Protein AF-A0A661DBG9-F1 (afdb_monomer_lite)

Radius of gyration: 26.17 Å; chains: 1; bounding box: 41×86×78 Å

Sequence (216 aa):
MKKALISLLVIVIAVLGDDQIAVATDTGLEDSVVICSNQDNRRIVTLDYLVPGNRVPCRVIYEKPTEKPGFSKILWSAENKVGYCEQKMDDFIHKKLEGKWGWQCSSREQSMVWQIPERRDQVKTWYVILGGFPQTQEGLNSGLQLRDQFRSDIWTQDDFSVGESDFYPELTDGLYVVMKGPFQNQIDAENWAKTDAVREIVSNASVQQIVPKKGL

Secondary structure (DSSP, 8-state):
-------------------------------EEEEEEETTEEEEEEEEESSTT-S-SEEEEEE-TTTSTT-EEEEEEESS-TTHHHHHHHHIIIIIIITTT--EEEETTGGG-S---S-GGG--EEEEEEEEEESSHHHHHHHHHHHHHT-STTS-GGGEEEEEGGG-TTS-SSEEEEEEEEESSHHHHHHHHTSHHHHHH-TT-EEEEE-PPPP-

Structure (mmCIF, N/CA/C/O backbone):
data_AF-A0A661DBG9-F1
#
_entry.id   AF-A0A661DBG9-F1
#
loop_
_atom_site.group_PDB
_atom_site.id
_atom_site.type_symbol
_atom_site.label_atom_id
_atom_site.label_alt_id
_atom_site.label_comp_id
_atom_site.label_asym_id
_atom_site.label_entity_id
_atom_site.label_seq_id
_atom_site.pdbx_PDB_ins_code
_atom_site.Cartn_x
_atom_site.Cartn_y
_atom_site.Cartn_z
_atom_site.occupancy
_atom_site.B_iso_or_equiv
_atom_site.auth_seq_id
_atom_site.auth_comp_id
_atom_site.auth_asym_id
_atom_site.auth_atom_id
_atom_site.pdbx_PDB_model_num
ATOM 1 N N . MET A 1 1 ? -0.263 -64.260 -60.669 1.00 40.47 1 MET A N 1
ATOM 2 C CA . MET A 1 1 ? 0.619 -63.649 -59.651 1.00 40.47 1 MET A CA 1
ATOM 3 C C . MET A 1 1 ? 0.293 -62.166 -59.515 1.00 40.47 1 MET A C 1
ATOM 5 O O . MET A 1 1 ? 0.630 -61.413 -60.412 1.00 40.47 1 MET A O 1
ATOM 9 N N . LYS A 1 2 ? -0.403 -61.805 -58.428 1.00 40.44 2 LYS A N 1
ATOM 10 C CA . LYS A 1 2 ? -0.376 -60.561 -57.622 1.00 40.44 2 LYS A CA 1
ATOM 11 C C . LYS A 1 2 ? -1.749 -60.417 -56.957 1.00 40.44 2 LYS A C 1
ATOM 13 O O . LYS A 1 2 ? -2.751 -60.162 -57.609 1.00 40.44 2 LYS A O 1
ATOM 18 N N . LYS A 1 3 ? -1.764 -60.714 -55.657 1.00 39.09 3 LYS A N 1
ATOM 19 C CA . LYS A 1 3 ? -2.876 -60.509 -54.727 1.00 39.09 3 LYS A CA 1
ATOM 20 C C . LYS A 1 3 ? -2.916 -59.024 -54.355 1.00 39.09 3 LYS A C 1
ATOM 22 O O . LYS A 1 3 ? -1.843 -58.466 -54.150 1.00 39.09 3 LYS A O 1
ATOM 27 N N . ALA A 1 4 ? -4.102 -58.458 -54.163 1.00 43.16 4 ALA A N 1
ATOM 28 C CA . ALA A 1 4 ? -4.407 -57.620 -53.000 1.00 43.16 4 ALA A CA 1
ATOM 29 C C . ALA A 1 4 ? -5.915 -57.326 -52.962 1.00 43.16 4 ALA A C 1
ATOM 31 O O . ALA A 1 4 ? -6.445 -56.598 -53.793 1.00 43.16 4 ALA A O 1
ATOM 32 N N . LEU A 1 5 ? -6.577 -57.951 -51.986 1.00 49.53 5 LEU A N 1
ATOM 33 C CA . LEU A 1 5 ? -7.792 -57.452 -51.341 1.00 49.53 5 LEU A CA 1
ATOM 34 C C . LEU A 1 5 ? -7.506 -56.092 -50.679 1.00 49.53 5 LEU A C 1
ATOM 36 O O . LEU A 1 5 ? -6.336 -55.792 -50.465 1.00 49.53 5 LEU A O 1
ATOM 40 N N . ILE A 1 6 ? -8.562 -55.359 -50.302 1.00 44.78 6 ILE A N 1
ATOM 41 C CA . ILE A 1 6 ? -8.733 -54.485 -49.108 1.00 44.78 6 ILE A CA 1
ATOM 42 C C . ILE A 1 6 ? -9.811 -53.455 -49.499 1.00 44.78 6 ILE A C 1
ATOM 44 O O . ILE A 1 6 ? -9.594 -52.623 -50.367 1.00 44.78 6 ILE A O 1
ATOM 48 N N . SER A 1 7 ? -11.072 -53.674 -49.130 1.00 39.78 7 SER A N 1
ATOM 49 C CA . SER A 1 7 ? -11.702 -53.404 -47.824 1.00 39.78 7 SER A CA 1
ATOM 50 C C . SER A 1 7 ? -12.389 -52.037 -47.823 1.00 39.78 7 SER A C 1
ATOM 52 O O . SER A 1 7 ? -11.766 -51.018 -48.102 1.00 39.78 7 SER A O 1
ATOM 54 N N . LEU A 1 8 ? -13.686 -52.063 -47.505 1.00 45.88 8 LEU A N 1
ATOM 55 C CA . LEU A 1 8 ? -14.560 -50.910 -47.312 1.00 45.88 8 LEU A CA 1
ATOM 56 C C . LEU A 1 8 ? -13.929 -49.859 -46.387 1.00 45.88 8 LEU A C 1
ATOM 58 O O . LEU A 1 8 ? -13.433 -50.196 -45.314 1.00 45.88 8 LEU A O 1
ATOM 62 N N . LEU A 1 9 ? -14.095 -48.587 -46.748 1.00 41.56 9 LEU A N 1
ATOM 63 C CA . LEU A 1 9 ? -14.020 -47.461 -45.822 1.00 41.56 9 LEU A CA 1
ATOM 64 C C . LEU A 1 9 ? -15.297 -46.635 -45.990 1.00 41.56 9 LEU A C 1
ATOM 66 O O . LEU A 1 9 ? -15.430 -45.820 -46.898 1.00 41.56 9 LEU A O 1
ATOM 70 N N . VAL A 1 10 ? -16.270 -46.918 -45.124 1.00 41.91 10 VAL A N 1
ATOM 71 C CA . VAL A 1 10 ? -17.431 -46.058 -44.891 1.00 41.91 10 VAL A CA 1
ATOM 72 C C . VAL A 1 10 ? -16.957 -44.978 -43.927 1.00 41.91 10 VAL A C 1
ATOM 74 O O . VAL A 1 10 ? -16.781 -45.242 -42.741 1.00 41.91 10 VAL A O 1
ATOM 77 N N . ILE A 1 11 ? -16.702 -43.774 -44.434 1.00 46.41 11 ILE A N 1
ATOM 78 C CA . ILE A 1 11 ? -16.422 -42.616 -43.585 1.00 46.41 11 ILE A CA 1
ATOM 79 C C . ILE A 1 11 ? -17.773 -41.974 -43.261 1.00 46.41 11 ILE A C 1
ATOM 81 O O . ILE A 1 11 ? -18.313 -41.197 -44.045 1.00 46.41 11 ILE A O 1
ATOM 85 N N . VAL A 1 12 ? -18.346 -42.344 -42.115 1.00 41.94 12 VAL A N 1
ATOM 86 C CA . VAL A 1 12 ? -19.465 -41.612 -41.513 1.00 41.94 12 VAL A CA 1
ATOM 87 C C . VAL A 1 12 ? -18.875 -40.375 -40.841 1.00 41.94 12 VAL A C 1
ATOM 89 O O . VAL A 1 12 ? -18.331 -40.466 -39.745 1.00 41.94 12 VAL A O 1
ATOM 92 N N . ILE A 1 13 ? -18.945 -39.221 -41.506 1.00 48.84 13 ILE A N 1
ATOM 93 C CA . ILE A 1 13 ? -18.690 -37.926 -40.865 1.00 48.84 13 ILE A CA 1
ATOM 94 C C . ILE A 1 13 ? -20.023 -37.451 -40.297 1.00 48.84 13 ILE A C 1
ATOM 96 O O . ILE A 1 13 ? -20.856 -36.896 -41.009 1.00 48.84 13 ILE A O 1
ATOM 100 N N . ALA A 1 14 ? -20.232 -37.693 -39.012 1.00 44.34 14 ALA A N 1
ATOM 101 C CA . ALA A 1 14 ? -21.257 -37.021 -38.235 1.00 44.34 14 ALA A CA 1
ATOM 102 C C . ALA A 1 14 ? -20.640 -36.686 -36.883 1.00 44.34 14 ALA A C 1
ATOM 104 O O . ALA A 1 14 ? -20.339 -37.605 -36.137 1.00 44.34 14 ALA A O 1
ATOM 105 N N . VAL A 1 15 ? -20.385 -35.399 -36.642 1.00 42.44 15 VAL A N 1
ATOM 106 C CA . VAL A 1 15 ? -20.842 -34.602 -35.489 1.00 42.44 15 VAL A CA 1
ATOM 107 C C . VAL A 1 15 ? -20.394 -33.161 -35.783 1.00 42.44 15 VAL A C 1
ATOM 109 O O . VAL A 1 15 ? -19.220 -32.833 -35.656 1.00 42.44 15 VAL A O 1
ATOM 112 N N . LEU A 1 16 ? -21.322 -32.301 -36.219 1.00 46.34 16 LEU A N 1
ATOM 113 C CA . LEU A 1 16 ? -21.175 -30.849 -36.070 1.00 46.34 16 LEU A CA 1
ATOM 114 C C . LEU A 1 16 ? -21.686 -30.519 -34.665 1.00 46.34 16 LEU A C 1
ATOM 116 O O . LEU A 1 16 ? -22.865 -30.237 -34.469 1.00 46.34 16 LEU A O 1
ATOM 120 N N . GLY A 1 17 ? -20.803 -30.695 -33.689 1.00 41.34 17 GLY A N 1
ATOM 121 C CA . GLY A 1 17 ? -20.939 -30.171 -32.340 1.00 41.34 17 GLY A CA 1
ATOM 122 C C . GLY A 1 17 ? -20.036 -28.955 -32.276 1.00 41.34 17 GLY A C 1
ATOM 123 O O . GLY A 1 17 ? -18.837 -29.072 -32.508 1.00 41.34 17 GLY A O 1
ATOM 124 N N . ASP A 1 18 ? -20.638 -27.792 -32.078 1.00 49.62 18 ASP A N 1
ATOM 125 C CA . ASP A 1 18 ? -19.951 -26.516 -31.942 1.00 49.62 18 ASP A CA 1
ATOM 126 C C . ASP A 1 18 ? -19.175 -26.546 -30.612 1.00 49.62 18 ASP A C 1
ATOM 128 O O . ASP A 1 18 ? -19.731 -26.287 -29.542 1.00 49.62 18 ASP A O 1
ATOM 132 N N . ASP A 1 19 ? -17.911 -26.977 -30.663 1.00 43.91 19 ASP A N 1
ATOM 133 C CA . ASP A 1 19 ? -16.978 -26.916 -29.540 1.00 43.91 19 ASP A CA 1
ATOM 134 C C . ASP A 1 19 ? -16.651 -25.442 -29.273 1.00 43.91 19 ASP A C 1
ATOM 136 O O . ASP A 1 19 ? -15.669 -24.884 -29.765 1.00 43.91 19 ASP A O 1
ATOM 140 N N . GLN A 1 20 ? -17.487 -24.790 -28.467 1.00 53.06 20 GLN A N 1
ATOM 141 C CA . GLN A 1 20 ? -17.102 -23.554 -27.802 1.00 53.06 20 GLN A CA 1
ATOM 142 C C . GLN A 1 20 ? -16.002 -23.901 -26.795 1.00 53.06 20 GLN A C 1
ATOM 144 O O . GLN A 1 20 ? -16.259 -24.288 -25.654 1.00 53.06 20 GLN A O 1
ATOM 149 N N . ILE A 1 21 ? -14.752 -23.795 -27.247 1.00 48.75 21 ILE A N 1
ATOM 150 C CA . ILE A 1 21 ? -13.568 -23.835 -26.395 1.00 48.75 21 ILE A CA 1
ATOM 151 C C . ILE A 1 21 ? -13.645 -22.606 -25.489 1.00 48.75 21 ILE A C 1
ATOM 153 O O . ILE A 1 21 ? -13.299 -21.492 -25.883 1.00 48.75 21 ILE A O 1
ATOM 157 N N . ALA A 1 22 ? -14.116 -22.806 -24.259 1.00 44.16 22 ALA A N 1
ATOM 158 C CA . ALA A 1 22 ? -13.939 -21.840 -23.192 1.00 44.16 22 ALA A CA 1
ATOM 159 C C . ALA A 1 22 ? -12.434 -21.727 -22.920 1.00 44.16 22 ALA A C 1
ATOM 161 O O . ALA A 1 22 ? -11.833 -22.585 -22.273 1.00 44.16 22 ALA A O 1
ATOM 162 N N . VAL A 1 23 ? -11.811 -20.680 -23.457 1.00 41.09 23 VAL A N 1
ATOM 163 C CA . VAL A 1 23 ? -10.471 -20.269 -23.048 1.00 41.09 23 VAL A CA 1
ATOM 164 C C . VAL A 1 23 ? -10.590 -19.851 -21.587 1.00 41.09 23 VAL A C 1
ATOM 166 O O . VAL A 1 23 ? -11.141 -18.797 -21.277 1.00 41.09 23 VAL A O 1
ATOM 169 N N . ALA A 1 24 ? -10.127 -20.712 -20.681 1.00 44.12 24 ALA A N 1
ATOM 170 C CA . ALA A 1 24 ? -9.906 -20.332 -19.299 1.00 44.12 24 ALA A CA 1
ATOM 171 C C . ALA A 1 24 ? -8.849 -19.224 -19.312 1.00 44.12 24 ALA A C 1
ATOM 173 O O . ALA A 1 24 ? -7.675 -19.470 -19.579 1.00 44.12 24 ALA A O 1
ATOM 174 N N . THR A 1 25 ? -9.292 -17.987 -19.109 1.00 32.19 25 THR A N 1
ATOM 175 C CA . THR A 1 25 ? -8.406 -16.864 -18.838 1.00 32.19 25 THR A CA 1
ATOM 176 C C . THR A 1 25 ? -7.619 -17.201 -17.582 1.00 32.19 25 THR A C 1
ATOM 178 O O . THR A 1 25 ? -8.211 -17.391 -16.519 1.00 32.19 25 THR A O 1
ATOM 181 N N . ASP A 1 26 ? -6.303 -17.304 -17.732 1.00 38.91 26 ASP A N 1
ATOM 182 C CA . ASP A 1 26 ? -5.342 -17.363 -16.640 1.00 38.91 26 ASP A CA 1
ATOM 183 C C . ASP A 1 26 ? -5.482 -16.076 -15.819 1.00 38.91 26 ASP A C 1
ATOM 185 O O . ASP A 1 26 ? -4.952 -15.020 -16.164 1.00 38.91 26 ASP A O 1
ATOM 189 N N . THR A 1 27 ? -6.315 -16.120 -14.779 1.00 42.34 27 THR A N 1
ATOM 190 C CA . THR A 1 27 ? -6.288 -15.112 -13.727 1.00 42.34 27 THR A CA 1
ATOM 191 C C . THR A 1 27 ? -4.990 -15.362 -12.981 1.00 42.34 27 THR A C 1
ATOM 193 O O . THR A 1 27 ? -4.911 -16.333 -12.222 1.00 42.34 27 THR A O 1
ATOM 196 N N . GLY A 1 28 ? -3.975 -14.544 -13.268 1.00 51.75 28 GLY A N 1
ATOM 197 C CA . GLY A 1 28 ? -2.675 -14.618 -12.616 1.00 51.75 28 GLY A CA 1
ATOM 198 C C . GLY A 1 28 ? -2.843 -14.845 -11.117 1.00 51.75 28 GLY A C 1
ATOM 199 O O . GLY A 1 28 ? -3.701 -14.243 -10.470 1.00 51.75 28 GLY A O 1
ATOM 200 N N . LEU A 1 29 ? -2.085 -15.797 -10.586 1.00 66.12 29 LEU A N 1
ATOM 201 C CA . LEU A 1 29 ? -2.116 -16.104 -9.169 1.00 66.12 29 LEU A CA 1
ATOM 202 C C . LEU A 1 29 ? -1.510 -14.928 -8.395 1.00 66.12 29 LEU A C 1
ATOM 204 O O . LEU A 1 29 ? -0.296 -14.734 -8.425 1.00 66.12 29 LEU A O 1
ATOM 208 N N . GLU A 1 30 ? -2.362 -14.164 -7.721 1.00 73.69 30 GLU A N 1
ATOM 209 C CA . GLU A 1 30 ? -1.974 -12.991 -6.942 1.00 73.69 30 GLU A CA 1
ATOM 210 C C . GLU A 1 30 ? -2.034 -13.269 -5.437 1.00 73.69 30 GLU A C 1
ATOM 212 O O . GLU A 1 30 ? -2.847 -14.066 -4.953 1.00 73.69 30 GLU A O 1
ATOM 217 N N . ASP A 1 31 ? -1.169 -12.580 -4.697 1.00 82.94 31 ASP A N 1
ATOM 218 C CA . ASP A 1 31 ? -1.218 -12.520 -3.241 1.00 82.94 31 ASP A CA 1
ATOM 219 C C . ASP A 1 31 ? -2.560 -11.957 -2.760 1.00 82.94 31 ASP A C 1
ATOM 221 O O . ASP A 1 31 ? -3.192 -11.122 -3.411 1.00 82.94 31 ASP A O 1
ATOM 225 N N . SER A 1 32 ? -2.994 -12.383 -1.574 1.00 84.62 32 SER A N 1
ATOM 226 C CA . SER A 1 32 ? -4.268 -11.949 -0.996 1.00 84.62 32 SER A CA 1
ATOM 227 C C . SER A 1 32 ? -4.055 -11.287 0.356 1.00 84.62 32 SER A C 1
ATOM 229 O O . SER A 1 32 ? -3.352 -11.811 1.217 1.00 84.62 32 SER A O 1
ATOM 231 N N . VAL A 1 33 ? -4.698 -10.139 0.569 1.00 88.38 33 VAL A N 1
ATOM 232 C CA . VAL A 1 33 ? -4.624 -9.377 1.820 1.00 88.38 33 VAL A CA 1
ATOM 233 C C . VAL A 1 33 ? -6.024 -9.217 2.394 1.00 88.38 33 VAL A C 1
ATOM 235 O O . VAL A 1 33 ? -6.938 -8.749 1.713 1.00 88.38 33 VAL A O 1
ATOM 238 N N . VAL A 1 34 ? -6.187 -9.560 3.669 1.00 90.19 34 VAL A N 1
ATOM 239 C CA . VAL A 1 34 ? -7.424 -9.376 4.432 1.00 90.19 34 VAL A CA 1
ATOM 240 C C . VAL A 1 34 ? -7.158 -8.443 5.602 1.00 90.19 34 VAL A C 1
ATOM 242 O O . VAL A 1 34 ? -6.264 -8.679 6.418 1.00 90.19 34 VAL A O 1
ATOM 245 N N . ILE A 1 35 ? -7.956 -7.381 5.688 1.00 91.44 35 ILE A N 1
ATOM 246 C CA . ILE A 1 35 ? -7.901 -6.402 6.770 1.00 91.44 35 ILE A CA 1
ATOM 247 C C . ILE A 1 35 ? -9.092 -6.647 7.683 1.00 91.44 35 ILE A C 1
ATOM 249 O O . ILE A 1 35 ? -10.245 -6.606 7.252 1.00 91.44 35 ILE A O 1
ATOM 253 N N . CYS A 1 36 ? -8.798 -6.876 8.956 1.00 91.50 36 CYS A N 1
ATOM 254 C CA . CYS A 1 36 ? -9.795 -7.056 9.993 1.00 91.50 36 CYS A CA 1
ATOM 255 C C . CYS A 1 36 ? -9.772 -5.879 10.961 1.00 91.50 36 CYS A C 1
ATOM 257 O O . CYS A 1 36 ? -8.710 -5.500 11.461 1.00 91.50 36 CYS A O 1
ATOM 259 N N . SER A 1 37 ? -10.947 -5.341 11.267 1.00 92.88 37 SER A N 1
ATOM 260 C CA . SER A 1 37 ? -11.140 -4.262 12.232 1.00 92.88 37 SER A CA 1
ATOM 261 C C . SER A 1 37 ? -11.936 -4.726 13.444 1.00 92.88 37 SER A C 1
ATOM 263 O O . SER A 1 37 ? -12.847 -5.547 13.330 1.00 92.88 37 SER A O 1
ATOM 265 N N . ASN A 1 38 ? -11.602 -4.167 14.602 1.00 91.62 38 ASN A N 1
ATOM 266 C CA . ASN A 1 38 ? -12.409 -4.229 15.811 1.00 91.62 38 ASN A CA 1
ATOM 267 C C . ASN A 1 38 ? -12.180 -2.927 16.587 1.00 91.62 38 ASN A C 1
ATOM 269 O O . ASN A 1 38 ? -11.075 -2.695 17.084 1.00 91.62 38 ASN A O 1
ATOM 273 N N . GLN A 1 39 ? -13.211 -2.079 16.655 1.00 90.31 39 GLN A N 1
ATOM 274 C CA . GLN A 1 39 ? -13.099 -0.713 17.184 1.00 90.31 39 GLN A CA 1
ATOM 275 C C . GLN A 1 39 ? -11.947 0.037 16.485 1.00 90.31 39 GLN A C 1
ATOM 277 O O . GLN A 1 39 ? -11.880 0.037 15.257 1.00 90.31 39 GLN A O 1
ATOM 282 N N . ASP A 1 40 ? -11.016 0.609 17.249 1.00 87.50 40 ASP A N 1
ATOM 283 C CA . ASP A 1 40 ? -9.853 1.337 16.727 1.00 87.50 40 ASP A CA 1
ATOM 284 C C . ASP A 1 40 ? -8.688 0.416 16.323 1.00 87.50 40 ASP A C 1
ATOM 286 O O . ASP A 1 40 ? -7.651 0.881 15.843 1.00 87.50 40 ASP A O 1
ATOM 290 N N . ASN A 1 41 ? -8.827 -0.902 16.511 1.00 92.69 41 ASN A N 1
ATOM 291 C CA . ASN A 1 41 ? -7.767 -1.851 16.210 1.00 92.69 41 ASN A CA 1
ATOM 292 C C . ASN A 1 41 ? -7.878 -2.440 14.804 1.00 92.69 41 ASN A C 1
ATOM 294 O O . ASN A 1 41 ? -8.962 -2.789 14.333 1.00 92.69 41 ASN A O 1
ATOM 298 N N . ARG A 1 42 ? -6.720 -2.634 14.166 1.00 90.56 42 ARG A N 1
ATOM 299 C CA . ARG A 1 42 ? -6.569 -3.300 12.874 1.00 90.56 42 ARG A CA 1
ATOM 300 C C . ARG A 1 42 ? -5.592 -4.463 12.948 1.00 90.56 42 ARG A C 1
ATOM 302 O O . ARG A 1 42 ? -4.529 -4.378 13.567 1.00 90.56 42 ARG A O 1
ATOM 309 N N . ARG A 1 43 ? -5.947 -5.522 12.230 1.00 96.69 43 ARG A N 1
ATOM 310 C CA . ARG A 1 43 ? -5.146 -6.720 11.990 1.00 96.69 43 ARG A CA 1
ATOM 311 C C . ARG A 1 43 ? -5.089 -6.997 10.502 1.00 96.69 43 ARG A C 1
ATOM 313 O O . ARG A 1 43 ? -6.086 -6.809 9.811 1.00 96.69 43 ARG A O 1
ATOM 320 N N . ILE A 1 44 ? -3.935 -7.444 10.032 1.00 93.12 44 ILE A N 1
ATOM 321 C CA . ILE A 1 44 ? -3.709 -7.743 8.618 1.00 93.12 44 ILE A CA 1
ATOM 322 C C . ILE A 1 44 ? -3.309 -9.210 8.518 1.00 93.12 44 ILE A C 1
ATOM 324 O O . ILE A 1 44 ? -2.477 -9.681 9.296 1.00 93.12 44 ILE A O 1
ATOM 328 N N . VAL A 1 45 ? -3.952 -9.937 7.608 1.00 95.75 45 VAL A N 1
ATOM 329 C CA . VAL A 1 45 ? -3.613 -11.316 7.256 1.00 95.75 45 VAL A CA 1
ATOM 330 C C . VAL A 1 45 ? -3.259 -11.338 5.776 1.00 95.75 45 VAL A C 1
ATOM 332 O O . VAL A 1 45 ? -4.101 -10.991 4.949 1.00 95.75 45 VAL A O 1
ATOM 335 N N . THR A 1 46 ? -2.039 -11.749 5.452 1.00 93.19 46 THR A N 1
ATOM 336 C CA . THR A 1 46 ? -1.527 -11.781 4.076 1.00 93.19 46 THR A CA 1
ATOM 337 C C . THR A 1 46 ? -1.187 -13.208 3.685 1.00 93.19 46 THR A C 1
ATOM 339 O O . THR A 1 46 ? -0.433 -13.876 4.392 1.00 93.19 46 THR A O 1
ATOM 342 N N . LEU A 1 47 ? -1.728 -13.662 2.561 1.00 93.31 47 LEU A N 1
ATOM 343 C CA . LEU A 1 47 ? -1.263 -14.829 1.828 1.00 93.31 47 LEU A CA 1
ATOM 344 C C . LEU A 1 47 ? -0.230 -14.371 0.804 1.00 93.31 47 LEU A C 1
ATOM 346 O O . LEU A 1 47 ? -0.554 -13.564 -0.060 1.00 93.31 47 LEU A O 1
ATOM 350 N N . ASP A 1 48 ? 0.976 -14.910 0.928 1.00 89.69 48 ASP A N 1
ATOM 351 C CA . ASP A 1 48 ? 2.141 -14.578 0.111 1.00 89.69 48 ASP A CA 1
ATOM 352 C C . ASP A 1 48 ? 2.611 -15.838 -0.628 1.00 89.69 48 ASP A C 1
ATOM 354 O O . ASP A 1 48 ? 2.980 -16.846 0.002 1.00 89.69 48 ASP A O 1
ATOM 358 N N . TYR A 1 49 ? 2.542 -15.789 -1.956 1.00 89.06 49 TYR A N 1
ATOM 359 C CA . TYR A 1 49 ? 3.106 -16.779 -2.860 1.00 89.06 49 TYR A CA 1
ATOM 360 C C . TYR A 1 49 ? 4.547 -16.396 -3.192 1.00 89.06 49 TYR A C 1
ATOM 362 O O . TYR A 1 49 ? 4.829 -15.490 -3.971 1.00 89.06 49 TYR A O 1
ATOM 370 N N . LEU A 1 50 ? 5.493 -17.160 -2.647 1.00 84.44 50 LEU A N 1
ATOM 371 C CA . LEU A 1 50 ? 6.913 -16.800 -2.665 1.00 84.44 50 LEU A CA 1
ATOM 372 C C . LEU A 1 50 ? 7.559 -16.893 -4.054 1.00 84.44 50 LEU A C 1
ATOM 374 O O . LEU A 1 50 ? 8.696 -16.455 -4.236 1.00 84.44 50 LEU A O 1
ATOM 378 N N . VAL A 1 51 ? 6.873 -17.506 -5.021 1.00 81.75 51 VAL A N 1
ATOM 379 C CA . VAL A 1 51 ? 7.320 -17.590 -6.409 1.00 81.75 51 VAL A CA 1
ATOM 380 C C . VAL A 1 51 ? 6.194 -17.084 -7.313 1.00 81.75 51 VAL A C 1
ATOM 382 O O . VAL A 1 51 ? 5.124 -17.698 -7.332 1.00 81.75 51 VAL A O 1
ATOM 385 N N . PRO A 1 52 ? 6.431 -16.024 -8.109 1.00 75.69 52 PRO A N 1
ATOM 386 C CA . PRO A 1 52 ? 5.426 -15.473 -9.011 1.00 75.69 52 PRO A CA 1
ATOM 387 C C . PRO A 1 52 ? 4.810 -16.535 -9.925 1.00 75.69 52 PRO A C 1
ATOM 389 O O . PRO A 1 52 ? 5.520 -17.351 -10.518 1.00 75.69 52 PRO A O 1
ATOM 392 N N . GLY A 1 53 ? 3.479 -16.532 -10.019 1.00 77.94 53 GLY A N 1
ATOM 393 C CA . GLY A 1 53 ? 2.717 -17.481 -10.833 1.00 77.94 53 GLY A CA 1
ATOM 394 C C . GLY A 1 53 ? 2.608 -18.900 -10.257 1.00 77.94 53 GLY A C 1
ATOM 395 O O . GLY A 1 53 ? 1.969 -19.747 -10.876 1.00 77.94 53 GLY A O 1
ATOM 396 N N . ASN A 1 54 ? 3.180 -19.182 -9.080 1.00 81.75 54 ASN A N 1
ATOM 397 C CA . ASN A 1 54 ? 3.139 -20.505 -8.454 1.00 81.75 54 ASN A CA 1
ATOM 398 C C . ASN A 1 54 ? 2.432 -20.486 -7.096 1.00 81.75 54 ASN A C 1
ATOM 400 O O . ASN A 1 54 ? 2.696 -19.647 -6.246 1.00 81.75 54 ASN A O 1
ATOM 404 N N . ARG A 1 55 ? 1.582 -21.493 -6.847 1.00 85.31 55 ARG A N 1
ATOM 405 C CA . ARG A 1 55 ? 0.832 -21.630 -5.577 1.00 85.31 55 ARG A CA 1
ATOM 406 C C . ARG A 1 55 ? 1.673 -22.077 -4.392 1.00 85.31 55 ARG A C 1
ATOM 408 O O . ARG A 1 55 ? 1.215 -22.037 -3.255 1.00 85.31 55 ARG A O 1
ATOM 415 N N . VAL A 1 56 ? 2.877 -22.558 -4.662 1.00 90.94 56 VAL A N 1
ATOM 416 C CA . VAL A 1 56 ? 3.842 -22.995 -3.662 1.00 90.94 56 VAL A CA 1
ATOM 417 C C . VAL A 1 56 ? 5.252 -22.652 -4.145 1.00 90.94 56 VAL A C 1
ATOM 419 O O . VAL A 1 56 ? 5.494 -22.693 -5.354 1.00 90.94 56 VAL A O 1
ATOM 422 N N . PRO A 1 57 ? 6.192 -22.369 -3.234 1.00 96.00 57 PRO A N 1
ATOM 423 C CA . PRO A 1 57 ? 6.002 -22.268 -1.789 1.00 96.00 57 PRO A CA 1
ATOM 424 C C . PRO A 1 57 ? 5.154 -21.046 -1.380 1.00 96.00 57 PRO A C 1
ATOM 426 O O . PRO A 1 57 ? 5.149 -20.026 -2.061 1.00 96.00 57 PRO A O 1
ATOM 429 N N . CYS A 1 58 ? 4.394 -21.167 -0.291 1.00 95.56 58 CYS A N 1
ATOM 430 C CA . CYS A 1 58 ? 3.472 -20.134 0.197 1.00 95.56 58 CYS A CA 1
ATOM 431 C C . CYS A 1 58 ? 3.618 -19.908 1.705 1.00 95.56 58 CYS A C 1
ATOM 433 O O . CYS A 1 58 ? 4.067 -20.796 2.442 1.00 95.56 58 CYS A O 1
ATOM 435 N N . ARG A 1 59 ? 3.177 -18.743 2.192 1.00 97.62 59 ARG A N 1
ATOM 436 C CA . ARG A 1 59 ? 3.050 -18.455 3.628 1.00 97.62 59 ARG A CA 1
ATOM 437 C C . ARG A 1 59 ? 1.869 -17.546 3.952 1.00 97.62 59 ARG A C 1
ATOM 439 O O . ARG A 1 59 ? 1.409 -16.780 3.119 1.00 97.62 59 ARG A O 1
ATOM 446 N N . VAL A 1 60 ? 1.412 -17.626 5.199 1.00 97.19 60 VAL A N 1
ATOM 447 C CA . VAL A 1 60 ? 0.400 -16.735 5.777 1.00 97.19 60 VAL A CA 1
ATOM 448 C C . VAL A 1 60 ? 1.057 -15.887 6.857 1.00 97.19 60 VAL A C 1
ATOM 450 O O . VAL A 1 60 ? 1.551 -16.419 7.858 1.00 97.19 60 VAL A O 1
ATOM 453 N N . ILE A 1 61 ? 1.054 -14.575 6.665 1.00 96.44 61 ILE A N 1
ATOM 454 C CA . ILE A 1 61 ? 1.631 -13.574 7.563 1.00 96.44 61 ILE A CA 1
ATOM 455 C C . ILE A 1 61 ? 0.499 -12.887 8.323 1.00 96.44 61 ILE A C 1
ATOM 457 O O . ILE A 1 61 ? -0.579 -12.655 7.783 1.00 96.44 61 ILE A O 1
ATOM 461 N N . TYR A 1 62 ? 0.740 -12.577 9.592 1.00 97.12 62 TYR A N 1
ATOM 462 C CA . TYR A 1 62 ? -0.214 -11.904 10.458 1.00 97.12 62 TYR A CA 1
ATOM 463 C C . TYR A 1 62 ? 0.418 -10.739 11.202 1.00 97.12 62 TYR A C 1
ATOM 465 O O . TYR A 1 62 ? 1.432 -10.896 11.890 1.00 97.12 62 TYR A O 1
ATOM 473 N N . GLU A 1 63 ? -0.242 -9.593 11.122 1.00 96.06 63 GLU A N 1
ATOM 474 C CA . GLU A 1 63 ? 0.247 -8.328 11.650 1.00 96.06 63 GLU A CA 1
ATOM 475 C C . GLU A 1 63 ? -0.808 -7.642 12.512 1.00 96.06 63 GLU A C 1
ATOM 477 O O . GLU A 1 63 ? -2.017 -7.830 12.341 1.00 96.06 63 GLU A O 1
ATOM 482 N N . LYS A 1 64 ? -0.336 -6.832 13.464 1.00 94.00 64 LYS A N 1
ATOM 483 C CA . LYS A 1 64 ? -1.187 -6.111 14.424 1.00 94.00 64 LYS A CA 1
ATOM 484 C C . LYS A 1 64 ? -0.758 -4.645 14.553 1.00 94.00 64 LYS A C 1
ATOM 486 O O . LYS A 1 64 ? -0.358 -4.231 15.642 1.00 94.00 64 LYS A O 1
ATOM 491 N N . PRO A 1 65 ? -0.787 -3.866 13.460 1.00 79.69 65 PRO A N 1
ATOM 492 C CA . PRO A 1 65 ? -0.134 -2.559 13.395 1.00 79.69 65 PRO A CA 1
ATOM 493 C C . PRO A 1 65 ? -0.628 -1.557 14.446 1.00 79.69 65 PRO A C 1
ATOM 495 O O . PRO A 1 65 ? 0.167 -0.765 14.937 1.00 79.69 65 PRO A O 1
ATOM 498 N N . THR A 1 66 ? -1.909 -1.601 14.828 1.00 80.44 66 THR A N 1
ATOM 499 C CA . THR A 1 66 ? -2.475 -0.674 15.828 1.00 80.44 66 THR A CA 1
ATOM 500 C C . THR A 1 66 ? -2.242 -1.133 17.266 1.00 80.44 66 THR A C 1
ATOM 502 O O . THR A 1 66 ? -2.092 -0.308 18.156 1.00 80.44 66 THR A O 1
ATOM 505 N N . GLU A 1 67 ? -2.218 -2.448 17.513 1.00 92.75 67 GLU A N 1
ATOM 506 C CA . GLU A 1 67 ? -2.043 -3.007 18.861 1.00 92.75 67 GLU A CA 1
ATOM 507 C C . GLU A 1 67 ? -0.561 -3.078 19.254 1.00 92.75 67 GLU A C 1
ATOM 509 O O . GLU A 1 67 ? -0.205 -2.929 20.421 1.00 92.75 67 GLU A O 1
ATOM 514 N N . LYS A 1 68 ? 0.310 -3.395 18.291 1.00 89.12 68 LYS A N 1
ATOM 515 C CA . LYS A 1 68 ? 1.752 -3.540 18.485 1.00 89.12 68 LYS A CA 1
ATOM 516 C C . LYS A 1 68 ? 2.476 -3.192 17.176 1.00 89.12 68 LYS A C 1
ATOM 518 O O . LYS A 1 68 ? 2.691 -4.090 16.358 1.00 89.12 68 LYS A O 1
ATOM 523 N N . PRO A 1 69 ? 2.864 -1.921 16.981 1.00 83.94 69 PRO A N 1
ATOM 524 C CA . PRO A 1 69 ? 3.645 -1.499 15.822 1.00 83.94 69 PRO A CA 1
ATOM 525 C C . PRO A 1 69 ? 4.885 -2.383 15.615 1.00 83.94 69 PRO A C 1
ATOM 527 O O . PRO A 1 69 ? 5.539 -2.786 16.580 1.00 83.94 69 PRO A O 1
ATOM 530 N N . GLY A 1 70 ? 5.163 -2.749 14.361 1.00 80.44 70 GLY A N 1
ATOM 531 C CA . GLY A 1 70 ? 6.253 -3.662 13.990 1.00 80.44 70 GLY A CA 1
ATOM 532 C C . GLY A 1 70 ? 6.012 -5.146 14.310 1.00 80.44 70 GLY A C 1
ATOM 533 O O . GLY A 1 70 ? 6.876 -5.980 14.042 1.00 80.44 70 GLY A O 1
ATOM 534 N N . PHE A 1 71 ? 4.862 -5.526 14.881 1.00 88.00 71 PHE A N 1
ATOM 535 C CA . PHE A 1 71 ? 4.529 -6.939 15.065 1.00 88.00 71 PHE A CA 1
ATOM 536 C C . PHE A 1 71 ? 4.127 -7.588 13.740 1.00 88.00 71 PHE A C 1
ATOM 538 O O . PHE A 1 71 ? 3.058 -7.292 13.207 1.00 88.00 71 PHE A O 1
ATOM 545 N N . SER A 1 72 ? 4.927 -8.561 13.309 1.00 92.06 72 SER A N 1
ATOM 546 C CA . SER A 1 72 ? 4.634 -9.457 12.193 1.00 92.06 72 SER A CA 1
ATOM 547 C C . SER A 1 72 ? 5.001 -10.892 12.568 1.00 92.06 72 SER A C 1
ATOM 549 O O . SER A 1 72 ? 6.000 -11.140 13.253 1.00 92.06 72 SER A O 1
ATOM 551 N N . LYS A 1 73 ? 4.163 -11.855 12.180 1.00 95.38 73 LYS A N 1
ATOM 552 C CA . LYS A 1 73 ? 4.379 -13.276 12.456 1.00 95.38 73 LYS A CA 1
ATOM 553 C C . LYS A 1 73 ? 3.900 -14.137 11.295 1.00 95.38 73 LYS A C 1
ATOM 555 O O . LYS A 1 73 ? 2.735 -14.067 10.919 1.00 95.38 73 LYS A O 1
ATOM 560 N N . ILE A 1 74 ? 4.757 -15.039 10.821 1.00 97.56 74 ILE A N 1
ATOM 561 C CA . ILE A 1 74 ? 4.343 -16.133 9.936 1.00 97.56 74 ILE A CA 1
ATOM 562 C C . ILE A 1 74 ? 3.549 -17.143 10.770 1.00 97.56 74 ILE A C 1
ATOM 564 O O . ILE A 1 74 ? 4.068 -17.714 11.734 1.00 97.56 74 ILE A O 1
ATOM 568 N N . LEU A 1 75 ? 2.276 -17.332 10.435 1.00 97.12 75 LEU A N 1
ATOM 569 C CA . LEU A 1 75 ? 1.408 -18.297 11.106 1.00 97.12 75 LEU A CA 1
ATOM 570 C C . LEU A 1 75 ? 1.563 -19.698 10.513 1.00 97.12 75 LEU A C 1
ATOM 572 O O . LEU A 1 75 ? 1.606 -20.675 11.262 1.00 97.12 75 LEU A O 1
ATOM 576 N N . TRP A 1 76 ? 1.663 -19.7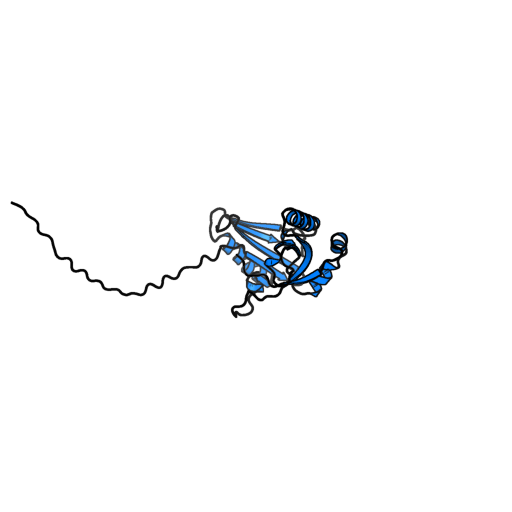83 9.185 1.00 98.44 76 TRP A N 1
ATOM 577 C CA . TRP A 1 76 ? 1.776 -21.032 8.434 1.00 98.44 76 TRP A CA 1
ATOM 578 C C . TRP A 1 76 ? 2.611 -20.834 7.170 1.00 98.44 76 TRP A C 1
ATOM 580 O O . TRP A 1 76 ? 2.634 -19.741 6.612 1.00 98.44 76 TRP A O 1
ATOM 590 N N . SER A 1 77 ? 3.248 -21.906 6.705 1.00 96.06 77 SER A N 1
ATOM 591 C CA . SER A 1 77 ? 3.897 -21.987 5.396 1.00 96.06 77 SER A CA 1
ATOM 592 C C . SER A 1 77 ? 3.772 -23.395 4.817 1.00 96.06 77 SER A C 1
ATOM 594 O O . SER A 1 77 ? 3.534 -24.357 5.557 1.00 96.06 77 SER A O 1
ATOM 596 N N . ALA A 1 78 ? 3.911 -23.515 3.500 1.00 96.12 78 ALA A N 1
ATOM 597 C CA . ALA A 1 78 ? 4.013 -24.793 2.808 1.00 96.12 78 ALA A CA 1
ATOM 598 C C . ALA A 1 78 ? 4.967 -24.700 1.620 1.00 96.12 78 ALA A C 1
ATOM 600 O O . ALA A 1 78 ? 4.895 -23.762 0.836 1.00 96.12 78 ALA A O 1
ATOM 601 N N . GLU A 1 79 ? 5.805 -25.725 1.461 1.00 95.56 79 GLU A N 1
ATOM 602 C CA . GLU A 1 79 ? 6.791 -25.790 0.376 1.00 95.56 79 GLU A CA 1
ATOM 603 C C . GLU A 1 79 ? 6.224 -26.396 -0.910 1.00 95.56 79 GLU A C 1
ATOM 605 O O . GLU A 1 79 ? 6.595 -26.022 -2.015 1.00 95.56 79 GLU A O 1
ATOM 610 N N . ASN A 1 80 ? 5.326 -27.371 -0.770 1.00 93.81 80 ASN A N 1
ATOM 611 C CA . ASN A 1 80 ? 4.888 -28.219 -1.878 1.00 93.81 80 ASN A CA 1
ATOM 612 C C . ASN A 1 80 ? 3.418 -28.655 -1.778 1.00 93.81 80 ASN A C 1
ATOM 614 O O . ASN A 1 80 ? 2.973 -29.519 -2.532 1.00 93.81 80 ASN A O 1
ATOM 618 N N . LYS A 1 81 ? 2.653 -28.083 -0.842 1.00 95.00 81 LYS A N 1
ATOM 619 C CA . LYS A 1 81 ? 1.240 -28.416 -0.642 1.00 95.00 81 LYS A CA 1
ATOM 620 C C . LYS A 1 81 ? 0.338 -27.272 -1.093 1.00 95.00 81 LYS A C 1
ATOM 622 O O . LYS A 1 81 ? -0.007 -26.398 -0.303 1.00 95.00 81 LYS A O 1
ATOM 627 N N . VAL A 1 82 ? -0.059 -27.326 -2.361 1.00 93.38 82 VAL A N 1
ATOM 628 C CA . VAL A 1 82 ? -1.030 -26.400 -2.961 1.00 93.38 82 VAL A CA 1
ATOM 629 C C . VAL A 1 82 ? -2.329 -26.385 -2.146 1.00 93.38 82 VAL A C 1
ATOM 631 O O . VAL A 1 82 ? -2.796 -27.440 -1.709 1.00 93.38 82 VAL A O 1
ATOM 634 N N . GLY A 1 83 ? -2.908 -25.201 -1.924 1.00 89.94 83 GLY A N 1
ATOM 635 C CA . GLY A 1 83 ? -4.151 -25.028 -1.169 1.00 89.94 83 GLY A CA 1
ATOM 636 C C . GLY A 1 83 ? -3.979 -24.989 0.353 1.00 89.94 83 GLY A C 1
ATOM 637 O O . GLY A 1 83 ? -4.951 -24.750 1.072 1.00 89.94 83 GLY A O 1
ATOM 638 N N . TYR A 1 84 ? -2.779 -25.262 0.882 1.00 95.81 84 TYR A N 1
ATOM 639 C CA . TYR A 1 84 ? -2.563 -25.292 2.328 1.00 95.81 84 TYR A CA 1
ATOM 640 C C . TYR A 1 84 ? -2.655 -23.902 2.958 1.00 95.81 84 TYR A C 1
ATOM 642 O O . TYR A 1 84 ? -3.333 -23.746 3.973 1.00 95.81 84 TYR A O 1
ATOM 650 N N . CYS A 1 85 ? -1.974 -22.904 2.394 1.00 95.38 85 CYS A N 1
ATOM 651 C CA . CYS A 1 85 ? -1.940 -21.562 2.972 1.00 95.38 85 CYS A CA 1
ATOM 652 C C . CYS A 1 85 ? -3.303 -20.873 2.847 1.00 95.38 85 CYS A C 1
ATOM 654 O O . CYS A 1 85 ? -3.765 -20.266 3.809 1.00 95.38 85 CYS A O 1
ATOM 656 N N . GLU A 1 86 ? -3.981 -21.069 1.719 1.00 94.38 86 GLU A N 1
ATOM 657 C CA . GLU A 1 86 ? -5.332 -20.596 1.427 1.00 94.38 86 GLU A CA 1
ATOM 658 C C . GLU A 1 86 ? -6.323 -21.125 2.469 1.00 94.38 86 GLU A C 1
ATOM 660 O O . GLU A 1 86 ? -6.980 -20.347 3.158 1.00 94.38 86 GLU A O 1
ATOM 665 N N . GLN A 1 87 ? -6.354 -22.448 2.679 1.00 95.19 87 GLN A N 1
ATOM 666 C CA . GLN A 1 87 ? -7.223 -23.066 3.684 1.00 95.19 87 GLN A CA 1
ATOM 667 C C . GLN A 1 87 ? -6.911 -22.564 5.100 1.00 95.19 87 GLN A C 1
ATOM 669 O O . GLN A 1 87 ? -7.817 -22.364 5.907 1.00 95.19 87 GLN A O 1
ATOM 674 N N . LYS A 1 88 ? -5.628 -22.390 5.439 1.00 97.81 88 LYS A N 1
ATOM 675 C CA . LYS A 1 88 ? -5.229 -21.918 6.771 1.00 97.81 88 LYS A CA 1
ATOM 676 C C . LYS A 1 88 ? -5.613 -20.466 7.016 1.00 97.81 88 LYS A C 1
ATOM 678 O O . LYS A 1 88 ? -6.038 -20.147 8.126 1.00 97.81 88 LYS A O 1
ATOM 683 N N . MET A 1 89 ? -5.461 -19.613 6.010 1.00 96.88 89 MET A N 1
ATOM 684 C CA . MET A 1 89 ? -5.883 -18.220 6.070 1.00 96.88 89 MET A CA 1
ATOM 685 C C . MET A 1 89 ? -7.402 -18.121 6.237 1.00 96.88 89 MET A C 1
ATOM 687 O O . MET A 1 89 ? -7.850 -17.463 7.174 1.00 96.88 89 MET A O 1
ATOM 691 N N . ASP A 1 90 ? -8.168 -18.843 5.418 1.00 95.62 90 ASP A N 1
ATOM 692 C CA . ASP A 1 90 ? -9.635 -18.901 5.476 1.00 95.62 90 ASP A CA 1
ATOM 693 C C . ASP A 1 90 ? -10.141 -19.358 6.856 1.00 95.62 90 ASP A C 1
ATOM 695 O O . ASP A 1 90 ? -10.906 -18.662 7.531 1.00 95.62 90 ASP A O 1
ATOM 699 N N . ASP A 1 91 ? -9.597 -20.471 7.360 1.00 96.31 91 ASP A N 1
ATOM 700 C CA . ASP A 1 91 ? -9.906 -20.988 8.693 1.00 96.31 91 ASP A CA 1
ATOM 701 C C . ASP A 1 91 ? -9.589 -19.971 9.797 1.00 96.31 91 ASP A C 1
ATOM 703 O O . ASP A 1 91 ? -10.322 -19.862 10.787 1.00 96.31 91 ASP A O 1
ATOM 707 N N . PHE A 1 92 ? -8.473 -19.252 9.679 1.00 97.88 92 PHE A N 1
ATOM 708 C CA . PHE A 1 92 ? -8.074 -18.262 10.670 1.00 97.88 92 PHE A CA 1
ATOM 709 C C . PHE A 1 92 ? -9.013 -17.056 10.669 1.00 97.88 92 PHE A C 1
ATOM 711 O O . PHE A 1 92 ? -9.443 -16.623 11.741 1.00 97.88 92 PHE A O 1
ATOM 718 N N . ILE A 1 93 ? -9.377 -16.559 9.491 1.00 95.88 93 ILE A N 1
ATOM 719 C CA . ILE A 1 93 ? -10.308 -15.442 9.334 1.00 95.88 93 ILE A CA 1
ATOM 720 C C . ILE A 1 93 ? -11.673 -15.827 9.902 1.00 95.88 93 ILE A C 1
ATOM 722 O O . ILE A 1 93 ? -12.091 -15.279 10.923 1.00 95.88 93 ILE A O 1
ATOM 726 N N . HIS A 1 94 ? -12.321 -16.839 9.331 1.00 95.19 94 HIS A N 1
ATOM 727 C CA . HIS A 1 94 ? -13.718 -17.125 9.640 1.00 95.19 94 HIS A CA 1
ATOM 728 C C . HIS A 1 94 ? -13.900 -17.758 11.021 1.00 95.19 94 HIS A C 1
ATOM 730 O O . HIS A 1 94 ? -14.789 -17.379 11.786 1.00 95.19 94 HIS A O 1
ATOM 736 N N . LYS A 1 95 ? -13.038 -18.709 11.407 1.00 96.31 95 LYS A N 1
ATOM 737 C CA . LYS A 1 95 ? -13.222 -19.444 12.673 1.00 96.31 95 LYS A CA 1
ATOM 738 C C . LYS A 1 95 ? -12.606 -18.730 13.870 1.00 96.31 95 LYS A C 1
ATOM 740 O O . LYS A 1 95 ? -13.052 -18.964 14.996 1.00 96.31 95 LYS A O 1
ATOM 745 N N . LYS A 1 96 ? -11.544 -17.931 13.688 1.00 96.81 96 LYS A N 1
ATOM 746 C CA . LYS A 1 96 ? -10.869 -17.245 14.806 1.00 96.81 96 LYS A CA 1
ATOM 747 C C . LYS A 1 96 ? -11.210 -15.771 14.858 1.00 96.81 96 LYS A C 1
ATOM 749 O O . LYS A 1 96 ? -11.778 -15.361 15.866 1.00 96.81 96 LYS A O 1
ATOM 754 N N . LEU A 1 97 ? -10.856 -15.005 13.829 1.00 96.12 97 LEU A N 1
ATOM 755 C CA . LEU A 1 97 ? -11.018 -13.553 13.844 1.00 96.12 97 LEU A CA 1
ATOM 756 C C . LEU A 1 97 ? -12.501 -13.186 13.910 1.00 96.12 97 LEU A C 1
ATOM 758 O O . LEU A 1 97 ? -12.914 -12.577 14.894 1.00 96.12 97 LEU A O 1
ATOM 762 N N . GLU A 1 98 ? -13.304 -13.640 12.955 1.00 93.94 98 GLU A N 1
ATOM 763 C CA . GLU A 1 98 ? -14.733 -13.328 12.898 1.00 93.94 98 GLU A CA 1
ATOM 764 C C . GLU A 1 98 ? -15.526 -14.114 13.945 1.00 93.94 98 GLU A C 1
ATOM 766 O O . GLU A 1 98 ? -16.111 -13.530 14.856 1.00 93.94 98 GLU A O 1
ATOM 771 N N . GLY A 1 9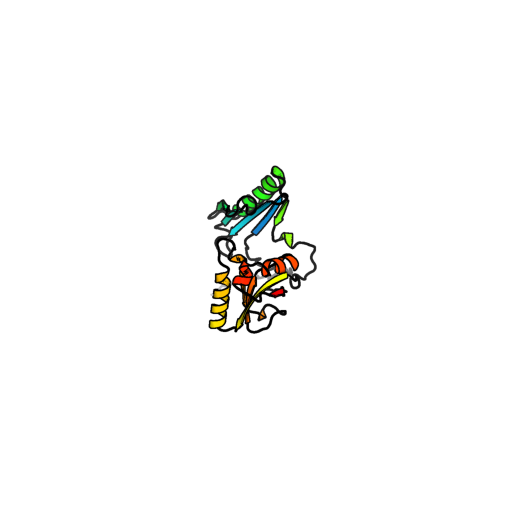9 ? -15.493 -15.448 13.878 1.00 93.62 99 GLY A N 1
ATOM 772 C CA . GLY A 1 99 ? -16.366 -16.290 14.696 1.00 93.62 99 GLY A CA 1
ATOM 773 C C . GLY A 1 99 ? -16.047 -16.288 16.193 1.00 93.62 99 GLY A C 1
ATOM 774 O O . GLY A 1 99 ? -16.959 -16.243 17.015 1.00 93.62 99 GLY A O 1
ATOM 775 N N . LYS A 1 100 ? -14.764 -16.360 16.578 1.00 96.44 100 LYS A N 1
ATOM 776 C CA . LYS A 1 100 ? -14.376 -16.490 17.997 1.00 96.44 100 LYS A CA 1
ATOM 777 C C . LYS A 1 100 ? -14.037 -15.155 18.655 1.00 96.44 100 LYS A C 1
ATOM 779 O O . LYS A 1 100 ? -14.254 -15.006 19.855 1.00 96.44 100 LYS A O 1
ATOM 784 N N . TRP A 1 101 ? -13.438 -14.228 17.916 1.00 95.44 101 TRP A N 1
ATOM 785 C CA . TRP A 1 101 ? -12.932 -12.968 18.461 1.00 95.44 101 TRP A CA 1
ATOM 786 C C . TRP A 1 101 ? -13.760 -11.748 18.047 1.00 95.44 101 TRP A C 1
ATOM 788 O O . TRP A 1 101 ? -13.477 -10.660 18.540 1.00 95.44 101 TRP A O 1
ATOM 798 N N . GLY A 1 102 ? -14.772 -11.910 17.188 1.00 94.94 102 GLY A N 1
ATOM 799 C CA . GLY A 1 102 ? -15.708 -10.843 16.831 1.00 94.94 102 GLY A CA 1
ATOM 800 C C . GLY A 1 102 ? -15.091 -9.712 16.007 1.00 94.94 102 GLY A C 1
ATOM 801 O O . GLY A 1 102 ? -15.499 -8.561 16.150 1.00 94.94 102 GLY A O 1
ATOM 802 N N . TRP A 1 103 ? -14.077 -10.002 15.195 1.00 95.94 103 TRP A N 1
ATOM 803 C CA . TRP A 1 103 ? -13.504 -9.050 14.243 1.00 95.94 103 TRP A CA 1
ATOM 804 C C . TRP A 1 103 ? -14.356 -8.990 12.979 1.00 95.94 103 TRP A C 1
ATOM 806 O O . TRP A 1 103 ? -14.958 -9.984 12.589 1.00 95.94 103 TRP A O 1
ATOM 816 N N . GLN A 1 104 ? -14.391 -7.833 12.328 1.00 92.75 104 GLN A N 1
ATOM 817 C CA . GLN A 1 104 ? -15.011 -7.674 11.016 1.00 92.75 104 GLN A CA 1
ATOM 818 C C . GLN A 1 104 ? -13.895 -7.672 9.982 1.00 92.75 104 GLN A C 1
ATOM 820 O O . GLN A 1 104 ? -13.052 -6.775 10.004 1.00 92.75 104 GLN A O 1
ATOM 825 N N . CYS A 1 105 ? -13.852 -8.685 9.122 1.00 91.81 105 CYS A N 1
ATOM 826 C CA . CYS A 1 105 ? -12.811 -8.827 8.117 1.00 91.81 105 CYS A CA 1
ATOM 827 C C . CYS A 1 105 ? -13.341 -8.472 6.729 1.00 91.81 105 CYS A C 1
ATOM 829 O O . CYS A 1 105 ? -14.488 -8.736 6.386 1.00 91.81 105 CYS A O 1
ATOM 831 N N . SER A 1 106 ? -12.479 -7.867 5.922 1.00 86.44 106 SER A N 1
ATOM 832 C CA . SER A 1 106 ? -12.733 -7.617 4.508 1.00 86.44 106 SER A CA 1
ATOM 833 C C . SER A 1 106 ? -11.474 -7.968 3.734 1.00 86.44 106 SER A C 1
ATOM 835 O O . SER A 1 106 ? -10.371 -7.552 4.107 1.00 86.44 106 SER A O 1
ATOM 837 N N . SER A 1 107 ? -11.607 -8.771 2.678 1.00 77.81 107 SER A N 1
ATOM 838 C CA . SER A 1 107 ? -10.509 -8.897 1.724 1.00 77.81 107 SER A CA 1
ATOM 839 C C . SER A 1 107 ? -10.312 -7.550 1.038 1.00 77.81 107 SER A C 1
ATOM 841 O O . SER A 1 107 ? -11.267 -6.802 0.826 1.00 77.81 107 SER A O 1
ATOM 843 N N . ARG A 1 108 ? -9.074 -7.219 0.672 1.00 62.22 108 ARG A N 1
ATOM 844 C CA . ARG A 1 108 ? -8.801 -6.034 -0.150 1.00 62.22 108 ARG A CA 1
ATOM 845 C C . ARG A 1 108 ? -9.447 -6.152 -1.539 1.00 62.22 108 ARG A C 1
ATOM 847 O O . ARG A 1 108 ? -9.702 -5.137 -2.178 1.00 62.22 108 ARG A O 1
ATOM 854 N N . GLU A 1 109 ? -9.805 -7.372 -1.951 1.00 45.06 109 GLU A N 1
ATOM 855 C CA . GLU A 1 109 ? -10.751 -7.621 -3.045 1.00 45.06 109 GLU A CA 1
ATOM 856 C C . GLU A 1 109 ? -12.166 -7.099 -2.726 1.00 45.06 109 GLU A C 1
ATOM 858 O O . GLU A 1 109 ? -12.788 -6.460 -3.568 1.00 45.06 109 GLU A O 1
ATOM 863 N N . GLN A 1 110 ? -12.671 -7.295 -1.505 1.00 32.28 110 GLN A N 1
ATOM 864 C CA . GLN A 1 110 ? -14.028 -6.919 -1.084 1.00 32.28 110 GLN A CA 1
ATOM 865 C C . GLN A 1 110 ? -14.177 -5.506 -0.507 1.00 32.28 110 GLN A C 1
ATOM 867 O O . GLN A 1 110 ? -15.304 -5.033 -0.391 1.00 32.28 110 GLN A O 1
ATOM 872 N N . SER A 1 111 ? -13.095 -4.758 -0.273 1.00 32.41 111 SER A N 1
ATOM 873 C CA . SER A 1 111 ? -13.192 -3.292 -0.149 1.00 32.41 111 SER A CA 1
ATOM 874 C C . SER A 1 111 ? -13.422 -2.593 -1.503 1.00 32.41 111 SER A C 1
ATOM 876 O O . SER A 1 111 ? -13.557 -1.373 -1.549 1.00 32.41 111 SER A O 1
ATOM 878 N N . MET A 1 112 ? -13.502 -3.364 -2.599 1.00 36.41 112 MET A N 1
ATOM 879 C CA . MET A 1 112 ? -13.879 -2.926 -3.948 1.00 36.41 112 MET A CA 1
ATOM 880 C C . MET A 1 112 ? -15.032 -3.754 -4.550 1.00 36.41 112 MET A C 1
ATOM 882 O O . MET A 1 112 ? -15.165 -3.827 -5.769 1.00 36.41 112 MET A O 1
ATOM 886 N N . VAL A 1 113 ? -15.901 -4.355 -3.726 1.00 34.41 113 VAL A N 1
ATOM 887 C CA . VAL A 1 113 ? -17.168 -4.940 -4.205 1.00 34.41 113 VAL A CA 1
ATOM 888 C C . VAL A 1 113 ? -18.344 -4.130 -3.659 1.00 34.41 113 VAL A C 1
ATOM 890 O O . VAL A 1 113 ? -19.116 -4.582 -2.822 1.00 34.41 113 VAL A O 1
ATOM 893 N N . TRP A 1 114 ? -18.509 -2.915 -4.182 1.00 31.42 114 TRP A N 1
ATOM 894 C CA . TRP A 1 114 ? -19.851 -2.385 -4.414 1.00 31.42 114 TRP A CA 1
ATOM 895 C C . TRP A 1 114 ? -20.167 -2.646 -5.882 1.00 31.42 114 TRP A C 1
ATOM 897 O O . TRP A 1 114 ? -19.472 -2.133 -6.747 1.00 31.42 114 TRP A O 1
ATOM 907 N N . GLN A 1 115 ? -21.155 -3.515 -6.112 1.00 29.48 115 GLN A N 1
ATOM 908 C CA . GLN A 1 115 ? -21.936 -3.724 -7.340 1.00 29.48 115 GLN A CA 1
ATOM 909 C C . GLN A 1 115 ? -21.254 -3.359 -8.673 1.00 29.48 115 GLN A C 1
ATOM 911 O O . GLN A 1 115 ? -21.050 -2.193 -8.989 1.00 29.48 115 GLN A O 1
ATOM 916 N N . ILE A 1 116 ? -21.009 -4.374 -9.507 1.00 43.53 116 ILE A N 1
ATOM 917 C CA . ILE A 1 116 ? -20.613 -4.230 -10.917 1.00 43.53 116 ILE A CA 1
ATOM 918 C C . ILE A 1 116 ? -21.579 -3.256 -11.626 1.00 43.53 116 ILE A C 1
ATOM 920 O O . ILE A 1 116 ? -22.783 -3.512 -11.677 1.00 43.53 116 ILE A O 1
ATOM 924 N N . PRO A 1 117 ? -21.044 -2.163 -12.197 1.00 37.44 117 PRO A N 1
ATOM 925 C CA . PRO A 1 117 ? -21.051 -2.048 -13.647 1.00 37.44 117 PRO A CA 1
ATOM 926 C C . PRO A 1 117 ? -19.639 -1.715 -14.133 1.00 37.44 117 PRO A C 1
ATOM 928 O O . PRO A 1 117 ? -19.167 -0.610 -13.912 1.00 37.44 117 PRO A O 1
ATOM 931 N N . GLU A 1 118 ? -18.960 -2.680 -14.756 1.00 41.19 118 GLU A N 1
ATOM 932 C CA . GLU A 1 118 ? -18.066 -2.516 -15.922 1.00 41.19 118 GLU A CA 1
ATOM 933 C C . GLU A 1 118 ? -17.158 -1.261 -16.052 1.00 41.19 118 GLU A C 1
ATOM 935 O O . GLU A 1 118 ? -16.800 -0.885 -17.162 1.00 41.19 118 GLU A O 1
ATOM 940 N N . ARG A 1 119 ? -16.742 -0.612 -14.952 1.00 47.56 119 ARG A N 1
ATOM 941 C CA . ARG A 1 119 ? -15.903 0.603 -14.952 1.00 47.56 119 ARG A CA 1
ATOM 942 C C . ARG A 1 119 ? -14.900 0.651 -13.794 1.00 47.56 119 ARG A C 1
ATOM 944 O O . ARG A 1 119 ? -14.931 1.532 -12.937 1.00 47.56 119 ARG A O 1
ATOM 951 N N . ARG A 1 120 ? -13.985 -0.325 -13.747 1.00 47.97 120 ARG A N 1
ATOM 952 C CA . ARG A 1 120 ? -12.799 -0.274 -12.857 1.00 47.97 120 ARG A CA 1
ATOM 953 C C . ARG A 1 120 ? -11.756 0.762 -13.300 1.00 47.97 120 ARG A C 1
ATOM 955 O O . ARG A 1 120 ? -10.826 1.042 -12.559 1.00 47.97 120 ARG A O 1
ATOM 962 N N . ASP A 1 121 ? -11.929 1.343 -14.476 1.00 51.22 121 ASP A N 1
ATOM 963 C CA . ASP A 1 121 ? -11.100 2.379 -15.089 1.00 51.22 121 ASP A CA 1
ATOM 964 C C . ASP A 1 121 ? -11.446 3.804 -14.622 1.00 51.22 121 ASP A C 1
ATOM 966 O O . ASP A 1 121 ? -10.918 4.758 -15.175 1.00 51.22 121 ASP A O 1
ATOM 970 N N . GLN A 1 122 ? -12.340 3.978 -13.637 1.00 52.81 122 GLN A N 1
ATOM 971 C CA . GLN A 1 122 ? -12.813 5.307 -13.209 1.00 52.81 122 GLN A CA 1
ATOM 972 C C . GLN A 1 122 ? -12.829 5.531 -11.691 1.00 52.81 122 GLN A C 1
ATOM 974 O O . GLN A 1 122 ? -13.373 6.537 -11.224 1.00 52.81 122 GLN A O 1
ATOM 979 N N . VAL A 1 123 ? -12.246 4.627 -10.894 1.00 58.94 123 VAL A N 1
ATOM 980 C CA . VAL A 1 123 ? -12.154 4.848 -9.444 1.00 58.94 123 VAL A CA 1
ATOM 981 C C . VAL A 1 123 ? -11.055 5.869 -9.178 1.00 58.94 123 VAL A C 1
ATOM 983 O O . VAL A 1 123 ? -9.876 5.548 -9.080 1.00 58.94 123 VAL A O 1
ATOM 986 N N . LYS A 1 124 ? -11.477 7.124 -9.088 1.00 68.81 124 LYS A N 1
ATOM 987 C CA . LYS A 1 124 ? -10.638 8.254 -8.724 1.00 68.81 124 LYS A CA 1
ATOM 988 C C . LYS A 1 124 ? -10.094 8.091 -7.302 1.00 68.81 124 LYS A C 1
ATOM 990 O O . LYS A 1 124 ? -10.870 8.121 -6.345 1.00 68.81 124 LYS A O 1
ATOM 995 N N . THR A 1 125 ? -8.779 7.982 -7.151 1.00 82.56 125 THR A N 1
ATOM 996 C CA . THR A 1 125 ? -8.103 7.870 -5.849 1.00 82.56 125 THR A CA 1
ATOM 997 C C . THR A 1 125 ? -7.215 9.079 -5.585 1.00 82.56 125 THR A C 1
ATOM 999 O O . THR A 1 125 ? -6.741 9.744 -6.504 1.00 82.56 125 THR A O 1
ATOM 1002 N N . TRP A 1 126 ? -7.032 9.418 -4.309 1.00 88.12 126 TRP A N 1
ATOM 1003 C CA . TRP A 1 126 ? -6.238 10.578 -3.911 1.00 88.12 126 TRP A CA 1
ATOM 1004 C C . TRP A 1 126 ? -4.778 10.185 -3.718 1.00 88.12 126 TRP A C 1
ATOM 1006 O O . TRP A 1 126 ? -4.482 9.222 -3.012 1.00 88.12 126 TRP A O 1
ATOM 1016 N N . TYR A 1 127 ? -3.875 10.953 -4.313 1.00 92.81 127 TYR A N 1
ATOM 1017 C CA . TYR A 1 127 ? -2.434 10.816 -4.154 1.00 92.81 127 TYR A CA 1
ATOM 1018 C C . TYR A 1 127 ? -1.828 12.147 -3.737 1.00 92.81 127 TYR A C 1
ATOM 1020 O O . TYR A 1 127 ? -2.339 13.221 -4.061 1.00 92.81 127 TYR A O 1
ATOM 1028 N N . VAL A 1 128 ? -0.703 12.063 -3.042 1.00 94.56 128 VAL A N 1
ATOM 1029 C CA . VAL A 1 128 ? 0.157 13.212 -2.785 1.00 94.56 128 VAL A CA 1
ATOM 1030 C C . VAL A 1 128 ? 1.347 13.118 -3.720 1.00 94.56 128 VAL A C 1
ATOM 1032 O O . VAL A 1 128 ? 2.140 12.184 -3.622 1.00 94.56 128 VAL A O 1
ATOM 1035 N N . ILE A 1 129 ? 1.453 14.082 -4.626 1.00 95.69 129 ILE A N 1
ATOM 1036 C CA . ILE A 1 129 ? 2.574 14.265 -5.535 1.00 95.69 129 ILE A CA 1
ATOM 1037 C C . ILE A 1 129 ? 3.685 15.007 -4.798 1.00 95.69 129 ILE A C 1
ATOM 1039 O O . ILE A 1 129 ? 3.507 16.140 -4.348 1.00 95.69 129 ILE A O 1
ATOM 1043 N N . LEU A 1 130 ? 4.832 14.349 -4.692 1.00 95.25 130 LEU A N 1
ATOM 1044 C CA . LEU A 1 130 ? 6.008 14.810 -3.961 1.00 95.25 130 LEU A CA 1
ATOM 1045 C C . LEU A 1 130 ? 7.036 15.477 -4.879 1.00 95.25 130 LEU A C 1
ATOM 1047 O O . LEU A 1 130 ? 7.841 16.280 -4.429 1.00 95.25 130 LEU A O 1
ATOM 1051 N N . GLY A 1 131 ? 7.015 15.161 -6.172 1.00 94.88 131 GLY A N 1
ATOM 1052 C CA . GLY A 1 131 ? 7.914 15.766 -7.145 1.00 94.88 131 GLY A CA 1
ATOM 1053 C C . GLY A 1 131 ? 7.704 15.204 -8.543 1.00 94.88 131 GLY A C 1
ATOM 1054 O O . GLY A 1 131 ? 7.215 14.085 -8.697 1.00 94.88 131 GLY A O 1
ATOM 1055 N N . GLY A 1 132 ? 8.077 15.996 -9.545 1.00 95.38 132 GLY A N 1
ATOM 1056 C CA . GLY A 1 132 ? 8.103 15.609 -10.951 1.00 95.38 132 GLY A CA 1
ATOM 1057 C C . GLY A 1 132 ? 9.493 15.852 -11.532 1.00 95.38 132 GLY A C 1
ATOM 1058 O O . GLY A 1 132 ? 10.071 16.919 -11.327 1.00 95.38 132 GLY A O 1
ATOM 1059 N N . PHE A 1 133 ? 10.021 14.866 -12.245 1.00 95.94 133 PHE A N 1
ATOM 1060 C CA . PHE A 1 133 ? 11.363 14.873 -12.826 1.00 95.94 133 PHE A CA 1
ATOM 1061 C C . PHE A 1 133 ? 11.271 14.536 -14.313 1.00 95.94 133 PHE A C 1
ATOM 1063 O O . PHE A 1 133 ? 10.420 13.732 -14.662 1.00 95.94 133 PHE A O 1
ATOM 1070 N N . PRO A 1 134 ? 12.110 15.083 -15.206 1.00 96.69 134 PRO A N 1
ATOM 1071 C CA . PRO A 1 134 ? 12.071 14.720 -16.625 1.00 96.69 134 PRO A CA 1
ATOM 1072 C C . PRO A 1 134 ? 12.205 13.206 -16.844 1.00 96.69 134 PRO A C 1
ATOM 1074 O O . PRO A 1 134 ? 12.961 12.555 -16.122 1.00 96.69 134 PRO A O 1
ATOM 1077 N N . GLN A 1 135 ? 11.538 12.646 -17.858 1.00 93.88 135 GLN A N 1
ATOM 1078 C CA . GLN A 1 135 ? 11.711 11.243 -18.266 1.00 93.88 135 GLN A CA 1
ATOM 1079 C C . GLN A 1 135 ? 13.072 10.984 -18.937 1.00 93.88 135 GLN A C 1
ATOM 1081 O O . GLN A 1 135 ? 13.194 10.672 -20.119 1.00 93.88 135 GLN A O 1
ATOM 1086 N N . THR A 1 136 ? 14.136 11.126 -18.156 1.00 95.00 136 THR A N 1
ATOM 1087 C CA . THR A 1 136 ? 15.514 10.774 -18.496 1.00 95.00 136 THR A CA 1
ATOM 1088 C C . THR A 1 136 ? 16.063 9.848 -17.415 1.00 95.00 136 THR A C 1
ATOM 1090 O O . THR A 1 136 ? 15.498 9.749 -16.326 1.00 95.00 136 THR A O 1
ATOM 1093 N N . GLN A 1 137 ? 17.192 9.182 -17.668 1.00 93.56 137 GLN A N 1
ATOM 1094 C CA . GLN A 1 137 ? 17.828 8.359 -16.632 1.00 93.56 137 GLN A CA 1
ATOM 1095 C C . GLN A 1 137 ? 18.205 9.182 -15.389 1.00 93.56 137 GLN A C 1
ATOM 1097 O O . GLN A 1 137 ? 18.080 8.704 -14.264 1.00 93.56 137 GLN A O 1
ATOM 1102 N N . GLU A 1 138 ? 18.654 10.423 -15.587 1.00 95.50 138 GLU A N 1
ATOM 1103 C CA . GLU A 1 138 ? 18.961 11.343 -14.492 1.00 95.50 138 GLU A CA 1
ATOM 1104 C C . GLU A 1 138 ? 17.701 11.689 -13.693 1.00 95.50 138 GLU A C 1
ATOM 1106 O O . GLU A 1 138 ? 17.711 11.574 -12.470 1.00 95.50 138 GLU A O 1
ATOM 1111 N N . GLY A 1 139 ? 16.594 12.010 -14.370 1.00 94.31 139 GLY A N 1
ATOM 1112 C CA . GLY A 1 139 ? 15.327 12.298 -13.704 1.00 94.31 139 GLY A CA 1
ATOM 1113 C C . GLY A 1 139 ? 14.748 11.092 -12.963 1.00 94.31 139 GLY A C 1
ATOM 1114 O O . GLY A 1 139 ? 14.263 11.249 -11.843 1.00 94.31 139 GLY A O 1
ATOM 1115 N N . LEU A 1 140 ? 14.881 9.879 -13.514 1.00 93.94 140 LEU A N 1
ATOM 1116 C CA . LEU A 1 140 ? 14.532 8.642 -12.808 1.00 93.94 140 LEU A CA 1
ATOM 1117 C C . LEU A 1 140 ? 15.354 8.492 -11.524 1.00 93.94 140 LEU A C 1
ATOM 1119 O O . LEU A 1 140 ? 14.794 8.243 -10.458 1.00 93.94 140 LEU A O 1
ATOM 1123 N N . ASN A 1 141 ? 16.672 8.689 -11.604 1.00 92.69 141 ASN A N 1
ATOM 1124 C CA . ASN A 1 141 ? 17.554 8.609 -10.441 1.00 92.69 141 ASN A CA 1
ATOM 1125 C C . ASN A 1 141 ? 17.184 9.658 -9.381 1.00 92.69 141 ASN A C 1
ATOM 1127 O O . ASN A 1 141 ? 17.133 9.327 -8.198 1.00 92.69 141 ASN A O 1
ATOM 1131 N N . SER A 1 142 ? 16.875 10.893 -9.789 1.00 95.94 142 SER A N 1
ATOM 1132 C CA . SER A 1 142 ? 16.406 11.944 -8.878 1.00 95.94 142 SER A CA 1
ATOM 1133 C C . SER A 1 142 ? 15.066 11.594 -8.223 1.00 95.94 142 SER A C 1
ATOM 1135 O O . SER A 1 142 ? 14.908 11.791 -7.019 1.00 95.94 142 SER A O 1
ATOM 1137 N N . GLY A 1 143 ? 14.124 11.018 -8.975 1.00 93.62 143 GLY A N 1
ATOM 1138 C CA . GLY A 1 143 ? 12.845 10.551 -8.440 1.00 93.62 143 GLY A CA 1
ATOM 1139 C C . GLY A 1 143 ? 13.005 9.420 -7.424 1.00 93.62 143 GLY A C 1
ATOM 1140 O O . GLY A 1 143 ? 12.419 9.466 -6.342 1.00 93.62 143 GLY A O 1
ATOM 1141 N N . LEU A 1 144 ? 13.854 8.435 -7.725 1.00 90.44 144 LEU A N 1
ATOM 1142 C CA . LEU A 1 144 ? 14.189 7.349 -6.800 1.00 90.44 144 LEU A CA 1
ATOM 1143 C C . LEU A 1 144 ? 14.889 7.878 -5.542 1.00 90.44 144 LEU A C 1
ATOM 1145 O O . LEU A 1 144 ? 14.532 7.478 -4.438 1.00 90.44 144 LEU A O 1
ATOM 1149 N N . GLN A 1 145 ? 15.822 8.822 -5.692 1.00 92.44 145 GLN A N 1
ATOM 1150 C CA . GLN A 1 145 ? 16.491 9.467 -4.565 1.00 92.44 145 GLN A CA 1
ATOM 1151 C C . GLN A 1 145 ? 15.500 10.230 -3.679 1.00 92.44 145 GLN A C 1
ATOM 1153 O O . GLN A 1 145 ? 15.606 10.165 -2.457 1.00 92.44 145 GLN A O 1
ATOM 1158 N N . LEU A 1 146 ? 14.532 10.945 -4.264 1.00 92.56 146 LEU A N 1
ATOM 1159 C CA . LEU A 1 146 ? 13.485 11.615 -3.495 1.00 92.56 146 LEU A CA 1
ATOM 1160 C C . LEU A 1 146 ? 12.602 10.603 -2.757 1.00 92.56 146 LEU A C 1
ATOM 1162 O O . LEU A 1 146 ? 12.379 10.764 -1.561 1.00 92.56 146 LEU A O 1
ATOM 1166 N N . ARG A 1 147 ? 12.136 9.544 -3.432 1.00 91.31 147 ARG A N 1
ATOM 1167 C CA . ARG A 1 147 ? 11.377 8.454 -2.794 1.00 91.31 147 ARG A CA 1
ATOM 1168 C C . ARG A 1 147 ? 12.144 7.883 -1.598 1.00 91.31 147 ARG A C 1
ATOM 1170 O O . ARG A 1 147 ? 11.566 7.678 -0.535 1.00 91.31 147 ARG A O 1
ATOM 1177 N N . ASP A 1 148 ? 13.443 7.656 -1.760 1.00 89.06 148 ASP A N 1
ATOM 1178 C CA . ASP A 1 148 ? 14.279 7.042 -0.733 1.00 89.06 148 ASP A CA 1
ATOM 1179 C C . ASP A 1 148 ? 14.534 7.969 0.472 1.00 89.06 148 ASP A C 1
ATOM 1181 O O . ASP A 1 148 ? 14.804 7.465 1.558 1.00 89.06 148 ASP A O 1
ATOM 1185 N N . GLN A 1 149 ? 14.366 9.294 0.348 1.00 87.75 149 GLN A N 1
ATOM 1186 C CA . GLN A 1 149 ? 14.390 10.211 1.504 1.00 87.75 149 GLN A CA 1
ATOM 1187 C C . GLN A 1 149 ? 13.204 10.000 2.455 1.00 87.75 149 GLN A C 1
ATOM 1189 O O . GLN A 1 149 ? 13.317 10.267 3.648 1.00 87.75 149 GLN A O 1
ATOM 1194 N N . PHE A 1 150 ? 12.084 9.472 1.954 1.00 83.50 150 PHE A N 1
ATOM 1195 C CA . PHE A 1 150 ? 10.932 9.104 2.778 1.00 83.50 150 PHE A CA 1
ATOM 1196 C C . PHE A 1 150 ? 11.066 7.715 3.419 1.00 83.50 150 PHE A C 1
ATOM 1198 O O . PHE A 1 150 ? 10.188 7.291 4.173 1.00 83.50 150 PHE A O 1
ATOM 1205 N N . ARG A 1 151 ? 12.171 7.004 3.162 1.00 70.94 151 ARG A N 1
ATOM 1206 C CA . ARG A 1 151 ? 12.470 5.708 3.771 1.00 70.94 151 ARG A CA 1
ATOM 1207 C C . ARG A 1 151 ? 12.962 5.920 5.205 1.00 70.94 151 ARG A C 1
ATOM 1209 O O . ARG A 1 151 ? 14.125 6.238 5.432 1.00 70.94 151 ARG A O 1
ATOM 1216 N N . SER A 1 152 ? 12.084 5.719 6.181 1.00 65.56 152 SER A N 1
ATOM 1217 C CA . SER A 1 152 ? 12.433 5.714 7.607 1.00 65.56 152 SER A CA 1
ATOM 1218 C C . SER A 1 152 ? 11.718 4.576 8.335 1.00 65.56 152 SER A C 1
ATOM 1220 O O . SER A 1 152 ? 10.790 3.986 7.789 1.00 65.56 152 SER A O 1
ATOM 1222 N N . ASP A 1 153 ? 12.090 4.303 9.590 1.00 51.41 153 ASP A N 1
ATOM 1223 C CA . ASP A 1 153 ? 11.423 3.304 10.448 1.00 51.41 153 ASP A CA 1
ATOM 1224 C C . ASP A 1 153 ? 9.919 3.590 10.678 1.00 51.41 153 ASP A C 1
ATOM 1226 O O . ASP A 1 153 ? 9.202 2.767 11.248 1.00 51.41 153 ASP A O 1
ATOM 1230 N N . ILE A 1 154 ? 9.440 4.765 10.253 1.00 56.66 154 ILE A N 1
ATOM 1231 C CA . ILE A 1 154 ? 8.063 5.245 10.409 1.00 56.66 154 ILE A CA 1
ATOM 1232 C C . ILE A 1 154 ? 7.210 4.930 9.167 1.00 56.66 154 ILE A C 1
ATOM 1234 O O . ILE A 1 154 ? 5.991 4.811 9.290 1.00 56.66 154 ILE A O 1
ATOM 1238 N N . TRP A 1 155 ? 7.818 4.757 7.987 1.00 64.44 155 TRP A N 1
ATOM 1239 C CA . TRP A 1 155 ? 7.096 4.613 6.718 1.00 64.44 155 TRP A CA 1
ATOM 1240 C C . TRP A 1 155 ? 7.498 3.345 5.963 1.00 64.44 155 TRP A C 1
ATOM 1242 O O . TRP A 1 155 ? 8.679 3.028 5.827 1.00 64.44 155 TRP A O 1
ATOM 1252 N N . THR A 1 156 ? 6.515 2.616 5.435 1.00 59.03 156 THR A N 1
ATOM 1253 C CA . THR A 1 156 ? 6.787 1.404 4.651 1.00 59.03 156 THR A CA 1
ATOM 1254 C C . THR A 1 156 ? 7.179 1.761 3.215 1.00 59.03 156 THR A C 1
ATOM 1256 O O . THR A 1 156 ? 6.783 2.804 2.706 1.00 59.03 156 THR A O 1
ATOM 1259 N N . GLN A 1 157 ? 7.988 0.936 2.540 1.00 56.75 157 GLN A N 1
ATOM 1260 C CA . GLN A 1 157 ? 8.399 1.227 1.154 1.00 56.75 157 GLN A CA 1
ATOM 1261 C C . GLN A 1 157 ? 7.222 1.224 0.171 1.00 56.75 157 GLN A C 1
ATOM 1263 O O . GLN A 1 157 ? 7.221 2.013 -0.770 1.00 56.75 157 GLN A O 1
ATOM 1268 N N . ASP A 1 158 ? 6.213 0.392 0.423 1.00 60.19 158 ASP A N 1
ATOM 1269 C CA . ASP A 1 158 ? 5.076 0.175 -0.484 1.00 60.19 158 ASP A CA 1
ATOM 1270 C C . ASP A 1 158 ? 4.105 1.361 -0.527 1.00 60.19 158 ASP A C 1
ATOM 1272 O O . ASP A 1 158 ? 3.174 1.411 -1.329 1.00 60.19 158 ASP A O 1
ATOM 1276 N N . ASP A 1 159 ? 4.331 2.339 0.343 1.00 78.62 159 ASP A N 1
ATOM 1277 C CA . ASP A 1 159 ? 3.538 3.546 0.444 1.00 78.62 159 ASP A CA 1
ATOM 1278 C C . ASP A 1 159 ? 3.863 4.584 -0.639 1.00 78.62 159 ASP A C 1
ATOM 1280 O O . ASP A 1 159 ? 3.030 5.471 -0.873 1.00 78.62 159 ASP A O 1
ATOM 1284 N N . PHE A 1 160 ? 5.047 4.487 -1.260 1.00 87.62 160 PHE A N 1
ATOM 1285 C CA . PHE A 1 160 ? 5.582 5.458 -2.213 1.00 87.62 160 PHE A CA 1
ATOM 1286 C C . PHE A 1 160 ? 5.929 4.806 -3.549 1.00 87.62 160 PHE A C 1
ATOM 1288 O O . PHE A 1 160 ? 6.624 3.795 -3.614 1.00 87.62 160 PHE A O 1
ATOM 1295 N N . SER A 1 161 ? 5.522 5.450 -4.636 1.00 88.69 161 SER A N 1
ATOM 1296 C CA . SER A 1 161 ? 5.785 4.995 -5.999 1.00 88.69 161 SER A CA 1
ATOM 1297 C C . SER A 1 161 ? 6.532 6.054 -6.800 1.00 88.69 161 SER A C 1
ATOM 1299 O O . SER A 1 161 ? 6.398 7.253 -6.550 1.00 88.69 161 SER A O 1
ATOM 1301 N N . VAL A 1 162 ? 7.338 5.586 -7.754 1.00 91.00 162 VAL A N 1
ATOM 1302 C CA . VAL A 1 162 ? 7.871 6.398 -8.850 1.00 91.00 162 VAL A CA 1
ATOM 1303 C C . VAL A 1 162 ? 7.291 5.809 -10.124 1.00 91.00 162 VAL A C 1
ATOM 1305 O O . VAL A 1 162 ? 7.503 4.627 -10.389 1.00 91.00 162 VAL A O 1
ATOM 1308 N N . GLY A 1 163 ? 6.533 6.603 -10.869 1.00 88.56 163 GLY A N 1
ATOM 1309 C CA . GLY A 1 163 ? 5.885 6.167 -12.104 1.00 88.56 163 GLY A CA 1
ATOM 1310 C C . GLY A 1 163 ? 6.002 7.220 -13.195 1.00 88.56 163 GLY A C 1
ATOM 1311 O O . GLY A 1 163 ? 6.216 8.395 -12.904 1.00 88.56 163 GLY A O 1
ATOM 1312 N N . GLU A 1 164 ? 5.874 6.804 -14.448 1.00 90.25 164 GLU A N 1
ATOM 1313 C CA . GLU A 1 164 ? 5.790 7.731 -15.578 1.00 90.25 164 GLU A CA 1
ATOM 1314 C C . GLU A 1 164 ? 4.440 8.464 -15.534 1.00 90.25 164 GLU A C 1
ATOM 1316 O O . GLU A 1 164 ? 3.390 7.847 -15.341 1.00 90.25 164 GLU A O 1
ATOM 1321 N N . SER A 1 165 ? 4.448 9.788 -15.686 1.00 89.88 165 SER A N 1
ATOM 1322 C CA . SER A 1 165 ? 3.237 10.611 -15.653 1.00 89.88 165 SER A CA 1
ATOM 1323 C C . SER A 1 165 ? 2.270 10.283 -16.783 1.00 89.88 165 SER A C 1
ATOM 1325 O O . SER A 1 165 ? 1.070 10.431 -16.592 1.00 89.88 165 SER A O 1
ATOM 1327 N N . ASP A 1 166 ? 2.761 9.754 -17.903 1.00 86.56 166 ASP A N 1
ATOM 1328 C CA . ASP A 1 166 ? 1.963 9.407 -19.086 1.00 86.56 166 ASP A CA 1
ATOM 1329 C C . ASP A 1 166 ? 0.900 8.325 -18.794 1.00 86.56 166 ASP A C 1
ATOM 1331 O O . ASP A 1 166 ? -0.102 8.178 -19.515 1.00 86.56 166 ASP A O 1
ATOM 1335 N N . PHE A 1 167 ? 1.069 7.579 -17.695 1.00 80.94 167 PHE A N 1
ATOM 1336 C CA . PHE A 1 167 ? 0.069 6.643 -17.178 1.00 80.94 167 PHE A CA 1
ATOM 1337 C C . PHE A 1 167 ? -1.130 7.330 -16.504 1.00 80.94 167 PHE A C 1
ATOM 1339 O O . PHE A 1 167 ? -2.130 6.665 -16.228 1.00 80.94 167 PHE A O 1
ATOM 1346 N N . TYR A 1 168 ? -1.073 8.644 -16.286 1.00 83.00 168 TYR A N 1
ATOM 1347 C CA . TYR A 1 168 ? -2.034 9.410 -15.499 1.00 83.00 168 TYR A CA 1
ATOM 1348 C C . TYR A 1 168 ? -2.499 10.645 -16.284 1.00 83.00 168 TYR A C 1
ATOM 1350 O O . TYR A 1 168 ? -1.784 11.643 -16.336 1.00 83.00 168 TYR A O 1
ATOM 1358 N N . PRO A 1 169 ? -3.702 10.613 -16.889 1.00 82.19 169 PRO A N 1
ATOM 1359 C CA . PRO A 1 169 ? -4.221 11.720 -17.701 1.00 82.19 169 PRO A CA 1
ATOM 1360 C C . PRO A 1 169 ? -4.275 13.073 -16.982 1.00 82.19 169 PRO A C 1
ATOM 1362 O O . PRO A 1 169 ? -4.334 14.114 -17.630 1.00 82.19 169 PRO A O 1
ATOM 1365 N N . GLU A 1 170 ? -4.336 13.062 -15.650 1.00 86.31 170 GLU A N 1
ATOM 1366 C CA . GLU A 1 170 ? -4.405 14.263 -14.823 1.00 86.31 170 GLU A CA 1
ATOM 1367 C C . GLU A 1 170 ? -3.035 14.909 -14.557 1.00 86.31 170 GLU A C 1
ATOM 1369 O O . GLU A 1 170 ? -2.981 16.004 -13.993 1.00 86.31 170 GLU A O 1
ATOM 1374 N N . LEU A 1 171 ? -1.934 14.247 -14.925 1.00 86.94 171 LEU A N 1
ATOM 1375 C CA . LEU A 1 171 ? -0.575 14.724 -14.691 1.00 86.94 171 LEU A CA 1
ATOM 1376 C C . LEU A 1 171 ? 0.057 15.271 -15.973 1.00 86.94 171 LEU A C 1
ATOM 1378 O O . LEU A 1 171 ? -0.344 14.954 -17.086 1.00 86.94 171 LEU A O 1
ATOM 1382 N N . THR A 1 172 ? 1.071 16.117 -15.804 1.00 88.88 172 THR A N 1
ATOM 1383 C CA . THR A 1 172 ? 1.869 16.620 -16.925 1.00 88.88 172 THR A CA 1
ATOM 138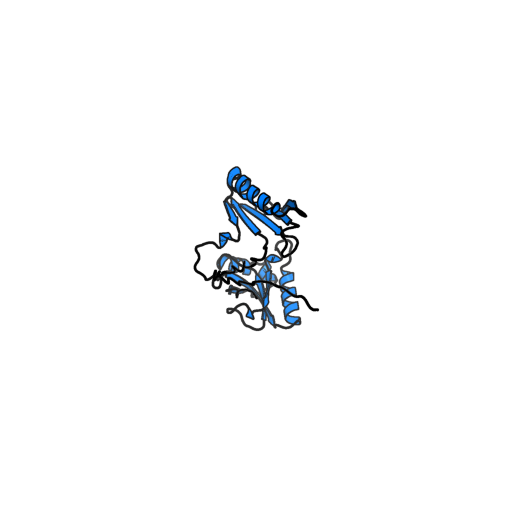4 C C . THR A 1 172 ? 2.701 15.487 -17.523 1.00 88.88 172 THR A C 1
ATOM 1386 O O . THR A 1 172 ? 3.540 14.9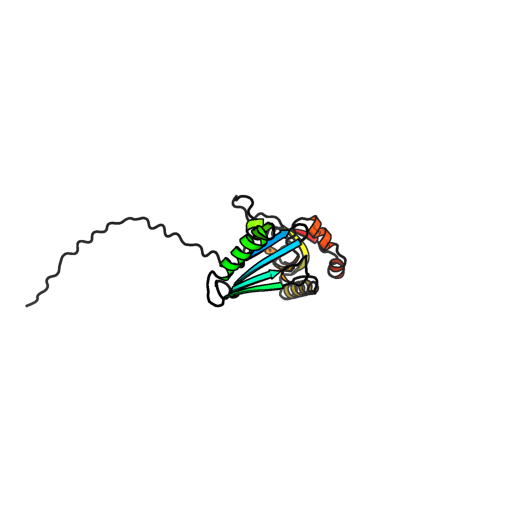24 -16.818 1.00 88.88 172 THR A O 1
ATOM 1389 N N . ASP A 1 173 ? 2.507 15.198 -18.808 1.00 91.19 173 ASP A N 1
ATOM 1390 C CA . ASP A 1 173 ? 3.266 14.194 -19.568 1.00 91.19 173 ASP A CA 1
ATOM 1391 C C . ASP A 1 173 ? 4.790 14.435 -19.546 1.00 91.19 173 ASP A C 1
ATOM 1393 O O . ASP A 1 173 ? 5.274 15.555 -19.339 1.00 91.19 173 ASP A O 1
ATOM 1397 N N . GLY A 1 174 ? 5.559 13.374 -19.798 1.00 91.44 174 GLY A N 1
ATOM 1398 C CA . GLY A 1 174 ? 7.016 13.420 -19.944 1.00 91.44 174 GLY A CA 1
ATOM 1399 C C . GLY A 1 174 ? 7.787 13.523 -18.625 1.00 91.44 174 GLY A C 1
ATOM 1400 O O . GLY A 1 174 ? 8.950 13.946 -18.620 1.00 91.44 174 GLY A O 1
ATOM 1401 N N . LEU A 1 175 ? 7.165 13.143 -17.504 1.00 95.25 175 LEU A N 1
ATOM 1402 C CA . LEU A 1 175 ? 7.770 13.167 -16.172 1.00 95.25 175 LEU A CA 1
ATOM 1403 C C . LEU A 1 175 ? 7.813 11.776 -15.519 1.00 95.25 175 LEU A C 1
ATOM 1405 O O . LEU A 1 175 ? 6.959 10.930 -15.755 1.00 95.25 175 LEU A O 1
ATOM 1409 N N . TYR A 1 176 ? 8.798 11.548 -14.658 1.00 95.44 176 TYR A N 1
ATOM 1410 C CA . TYR A 1 176 ? 8.701 10.608 -13.550 1.00 95.44 176 TYR A CA 1
ATOM 1411 C C . TYR A 1 176 ? 8.134 11.345 -12.345 1.00 95.44 176 TYR A C 1
ATOM 1413 O O . TYR A 1 176 ? 8.639 12.401 -11.958 1.00 95.44 176 TYR A O 1
ATOM 1421 N N . VAL A 1 177 ? 7.100 10.784 -11.736 1.00 95.00 177 VAL A N 1
ATOM 1422 C CA . VAL A 1 177 ? 6.386 11.397 -10.621 1.00 95.00 177 VAL A CA 1
ATOM 1423 C C . VAL A 1 177 ? 6.556 10.537 -9.386 1.00 95.00 177 VAL A C 1
ATOM 1425 O O . VAL A 1 177 ? 6.330 9.328 -9.424 1.00 95.00 177 VAL A O 1
ATOM 1428 N N . VAL A 1 178 ? 6.957 11.171 -8.286 1.00 94.69 178 VAL A N 1
ATOM 1429 C CA . VAL A 1 178 ? 7.061 10.531 -6.973 1.00 94.69 178 VAL A CA 1
ATOM 1430 C C . VAL A 1 178 ? 5.774 10.797 -6.214 1.00 94.69 178 VAL A C 1
ATOM 1432 O O . VAL A 1 178 ? 5.370 11.952 -6.070 1.00 94.69 178 VAL A O 1
ATOM 1435 N N . MET A 1 179 ? 5.118 9.745 -5.735 1.00 93.25 179 MET A N 1
ATOM 1436 C CA . MET A 1 179 ? 3.776 9.861 -5.166 1.00 93.25 179 MET A CA 1
ATOM 1437 C C . MET A 1 179 ? 3.543 8.917 -3.994 1.00 93.25 179 MET A C 1
ATOM 1439 O O . MET A 1 179 ? 3.965 7.763 -4.013 1.00 93.25 179 MET A O 1
ATOM 1443 N N . LYS A 1 180 ? 2.816 9.419 -2.991 1.00 92.06 180 LYS A N 1
ATOM 1444 C CA . LYS A 1 180 ? 2.280 8.660 -1.856 1.00 92.06 180 LYS A CA 1
ATOM 1445 C C . LYS A 1 180 ? 0.790 8.417 -2.080 1.00 92.06 180 LYS A C 1
ATOM 1447 O O . LYS A 1 180 ? 0.054 9.354 -2.386 1.00 92.06 180 LYS A O 1
ATOM 1452 N N . GLY A 1 181 ? 0.326 7.190 -1.867 1.00 86.75 181 GLY A N 1
ATOM 1453 C CA . GLY A 1 181 ? -1.098 6.852 -1.931 1.00 86.75 181 GLY A CA 1
ATOM 1454 C C . GLY A 1 181 ? -1.341 5.370 -2.230 1.00 86.75 181 GLY A C 1
ATOM 1455 O O . GLY A 1 181 ? -0.388 4.596 -2.232 1.00 86.75 181 GLY A O 1
ATOM 1456 N N . PRO A 1 182 ? -2.596 4.962 -2.480 1.00 87.62 182 PRO A N 1
ATOM 1457 C CA . PRO A 1 182 ? -3.791 5.808 -2.491 1.00 87.62 182 PRO A CA 1
ATOM 1458 C C . PRO A 1 182 ? -4.261 6.195 -1.076 1.00 87.62 182 PRO A C 1
ATOM 1460 O O . PRO A 1 182 ? -4.124 5.425 -0.126 1.00 87.62 182 PRO A O 1
ATOM 1463 N N . PHE A 1 183 ? -4.855 7.381 -0.943 1.00 84.56 183 PHE A N 1
ATOM 1464 C CA . PHE A 1 183 ? -5.570 7.848 0.249 1.00 84.56 183 PHE A CA 1
ATOM 1465 C C . PHE A 1 183 ? -7.081 7.640 0.094 1.00 84.56 183 PHE A C 1
ATOM 1467 O O . PHE A 1 183 ? -7.620 7.708 -1.012 1.00 84.56 183 PHE A O 1
ATOM 1474 N N . GLN A 1 184 ? -7.777 7.419 1.216 1.00 76.06 184 GLN A N 1
ATOM 1475 C CA . GLN A 1 184 ? -9.229 7.194 1.221 1.00 76.06 184 GLN A CA 1
ATOM 1476 C C . GLN A 1 184 ? -10.024 8.445 0.825 1.00 76.06 184 GLN A C 1
ATOM 1478 O O . GLN A 1 184 ? -11.079 8.337 0.205 1.00 76.06 184 GLN A O 1
ATOM 1483 N N . ASN A 1 185 ? -9.534 9.632 1.183 1.00 81.12 185 ASN A N 1
ATOM 1484 C CA . ASN A 1 185 ? -10.178 10.907 0.888 1.00 81.12 185 ASN A CA 1
ATOM 1485 C C . ASN A 1 185 ? -9.136 12.036 0.771 1.00 81.12 185 ASN A C 1
ATOM 1487 O O . ASN A 1 185 ? -7.970 11.875 1.137 1.00 81.12 185 ASN A O 1
ATOM 1491 N N . GLN A 1 186 ? -9.579 13.185 0.259 1.00 87.94 186 GLN A N 1
ATOM 1492 C CA . GLN A 1 186 ? -8.743 14.366 0.046 1.00 87.94 186 GLN A CA 1
ATOM 1493 C C . GLN A 1 186 ? -8.156 14.921 1.348 1.00 87.94 186 GLN A C 1
ATOM 1495 O O . GLN A 1 186 ? -7.000 15.329 1.374 1.00 87.94 186 GLN A O 1
ATOM 1500 N N . ILE A 1 187 ? -8.947 14.936 2.425 1.00 81.56 187 ILE A N 1
ATOM 1501 C CA . ILE A 1 187 ? -8.560 15.533 3.708 1.00 81.56 187 ILE A CA 1
ATOM 1502 C C . ILE A 1 187 ? -7.371 14.776 4.301 1.00 81.56 187 ILE A C 1
ATOM 1504 O O . ILE A 1 187 ? -6.418 15.403 4.754 1.00 81.56 187 ILE A O 1
ATOM 1508 N N . ASP A 1 188 ? -7.378 13.445 4.243 1.00 84.62 188 ASP A N 1
ATOM 1509 C CA . ASP A 1 188 ? -6.264 12.624 4.723 1.00 84.62 188 ASP A CA 1
ATOM 1510 C C . ASP A 1 188 ? -4.988 12.864 3.907 1.00 84.62 188 ASP A C 1
ATOM 1512 O O . ASP A 1 188 ? -3.906 13.000 4.482 1.00 84.62 188 ASP A O 1
ATOM 1516 N N . ALA A 1 189 ? -5.116 12.974 2.581 1.00 90.94 189 ALA A N 1
ATOM 1517 C CA . ALA A 1 189 ? -3.998 13.298 1.698 1.00 90.94 189 ALA A CA 1
ATOM 1518 C C . ALA A 1 189 ? -3.424 14.693 2.004 1.00 90.94 189 ALA A C 1
ATOM 1520 O O . ALA A 1 189 ? -2.211 14.856 2.135 1.00 90.94 189 ALA A O 1
ATOM 1521 N N . GLU A 1 190 ? -4.285 15.697 2.182 1.00 90.56 190 GLU A N 1
ATOM 1522 C CA . GLU A 1 190 ? -3.879 17.059 2.531 1.00 90.56 190 GLU A CA 1
ATOM 1523 C C . GLU A 1 190 ? -3.233 17.147 3.911 1.00 90.56 190 GLU A C 1
ATOM 1525 O O . GLU A 1 190 ? -2.225 17.834 4.074 1.00 90.56 190 GLU A O 1
ATOM 1530 N N . ASN A 1 191 ? -3.804 16.472 4.907 1.00 88.00 191 ASN A N 1
ATOM 1531 C CA . ASN A 1 191 ? -3.264 16.447 6.260 1.00 88.00 191 ASN A CA 1
ATOM 1532 C C . ASN A 1 191 ? -1.880 15.801 6.270 1.00 88.00 191 ASN A C 1
ATOM 1534 O O . ASN A 1 191 ? -0.963 16.345 6.882 1.00 88.00 191 ASN A O 1
ATOM 1538 N N . TRP A 1 192 ? -1.710 14.692 5.545 1.00 91.12 192 TRP A N 1
ATOM 1539 C CA . TRP A 1 192 ? -0.414 14.039 5.402 1.00 91.12 192 TRP A CA 1
ATOM 1540 C C . TRP A 1 192 ? 0.609 14.949 4.703 1.00 91.12 192 TRP A C 1
ATOM 1542 O O . TRP A 1 192 ? 1.711 15.141 5.221 1.00 91.12 192 TRP A O 1
ATOM 1552 N N . ALA A 1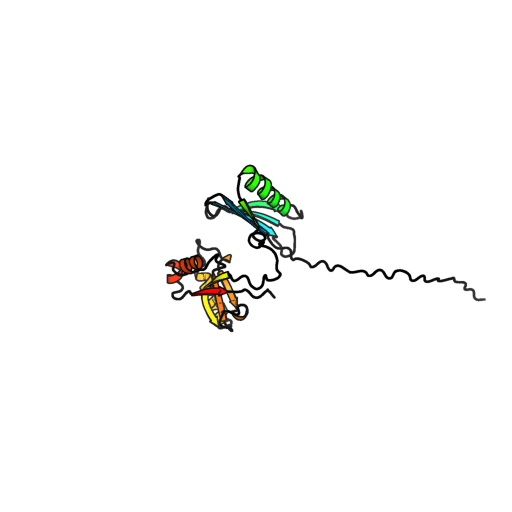 193 ? 0.227 15.588 3.591 1.00 92.81 193 ALA A N 1
ATOM 1553 C CA . ALA A 1 193 ? 1.092 16.495 2.828 1.00 92.81 193 ALA A CA 1
ATOM 1554 C C . ALA A 1 193 ? 1.559 17.723 3.635 1.00 92.81 193 ALA A C 1
ATOM 1556 O O . ALA A 1 193 ? 2.603 18.302 3.343 1.00 92.81 193 ALA A O 1
ATOM 1557 N N . LYS A 1 194 ? 0.788 18.128 4.652 1.00 91.06 194 LYS A N 1
ATOM 1558 C CA . LYS A 1 194 ? 1.073 19.283 5.519 1.00 91.06 194 LYS A CA 1
ATOM 1559 C C . LYS A 1 194 ? 1.871 18.931 6.779 1.00 91.06 194 LYS A C 1
ATOM 1561 O O . LYS A 1 194 ? 2.160 19.838 7.559 1.00 91.06 194 LYS A O 1
ATOM 1566 N N . THR A 1 195 ? 2.211 17.662 7.009 1.00 88.12 195 THR A N 1
ATOM 1567 C CA . THR A 1 195 ? 3.029 17.271 8.170 1.00 88.12 195 THR A CA 1
ATOM 1568 C C . THR A 1 195 ? 4.424 17.897 8.106 1.00 88.12 195 THR A C 1
ATOM 1570 O O . THR A 1 195 ? 4.968 18.122 7.025 1.00 88.12 195 THR A O 1
ATOM 1573 N N . ASP A 1 196 ? 5.025 18.171 9.266 1.00 87.81 196 ASP A N 1
ATOM 1574 C CA . ASP A 1 196 ? 6.369 18.766 9.329 1.00 87.81 196 ASP A CA 1
ATOM 1575 C C . ASP A 1 196 ? 7.414 17.858 8.671 1.00 87.81 196 ASP A C 1
ATOM 1577 O O . ASP A 1 196 ? 8.204 18.330 7.861 1.00 87.81 196 ASP A O 1
ATOM 1581 N N . ALA A 1 197 ? 7.312 16.544 8.890 1.00 85.75 197 ALA A N 1
ATOM 1582 C CA . ALA A 1 197 ? 8.181 15.551 8.260 1.00 85.75 197 ALA A CA 1
ATOM 1583 C C . ALA A 1 197 ? 8.135 15.589 6.721 1.00 85.75 197 ALA A C 1
ATOM 1585 O O . ALA A 1 197 ? 9.156 15.386 6.071 1.00 85.75 197 ALA A O 1
ATOM 1586 N N . VAL A 1 198 ? 6.967 15.855 6.121 1.00 89.06 198 VAL A N 1
ATOM 1587 C CA . VAL A 1 198 ? 6.866 16.009 4.662 1.00 89.06 198 VAL A CA 1
ATOM 1588 C C . VAL A 1 198 ? 7.436 17.354 4.226 1.00 89.06 198 VAL A C 1
ATOM 1590 O O . VAL A 1 198 ? 8.214 17.394 3.278 1.00 89.06 198 VAL A O 1
ATOM 1593 N N . ARG A 1 199 ? 7.104 18.443 4.930 1.00 90.06 199 ARG A N 1
ATOM 1594 C CA . ARG A 1 199 ? 7.539 19.805 4.573 1.00 90.06 199 ARG A CA 1
ATOM 1595 C C . ARG A 1 199 ? 9.044 20.030 4.699 1.00 90.06 199 ARG A C 1
ATOM 1597 O O . ARG A 1 199 ? 9.577 20.883 3.993 1.00 90.06 199 ARG A O 1
ATOM 1604 N N . GLU A 1 200 ? 9.717 19.274 5.563 1.00 90.38 200 GLU A N 1
ATOM 1605 C CA . GLU A 1 200 ? 11.179 19.263 5.676 1.00 90.38 200 GLU A CA 1
ATOM 1606 C C . GLU A 1 200 ? 11.866 18.703 4.421 1.00 90.38 200 GLU A C 1
ATOM 1608 O O . GLU A 1 200 ? 12.965 19.141 4.085 1.00 90.38 200 GLU A O 1
ATOM 1613 N N . ILE A 1 201 ? 11.218 17.773 3.712 1.00 89.62 201 ILE A N 1
ATOM 1614 C CA . ILE A 1 201 ? 11.772 17.107 2.522 1.00 89.62 201 ILE A CA 1
ATOM 1615 C C . ILE A 1 201 ? 11.260 17.776 1.239 1.00 89.62 201 ILE A C 1
ATOM 1617 O O . ILE A 1 201 ? 12.025 18.043 0.312 1.00 89.62 201 ILE A O 1
ATOM 1621 N N . VAL A 1 202 ? 9.957 18.059 1.179 1.00 91.62 202 VAL A N 1
ATOM 1622 C CA . VAL A 1 202 ? 9.265 18.624 0.017 1.00 91.62 202 VAL A CA 1
ATOM 1623 C C . VAL A 1 202 ? 8.389 19.786 0.466 1.00 91.62 202 VAL A C 1
ATOM 1625 O O . VAL A 1 202 ? 7.353 19.608 1.106 1.00 91.62 202 VAL A O 1
ATOM 1628 N N . SER A 1 203 ? 8.762 21.000 0.069 1.00 85.94 203 SER A N 1
ATOM 1629 C CA . SER A 1 203 ? 8.044 22.220 0.452 1.00 85.94 203 SER A CA 1
ATOM 1630 C C . SER A 1 203 ?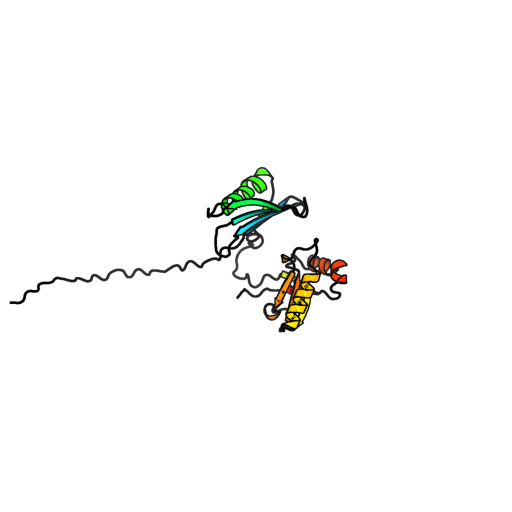 6.751 22.459 -0.339 1.00 85.94 203 SER A C 1
ATOM 1632 O O . SER A 1 203 ? 5.909 23.249 0.088 1.00 85.94 203 SER A O 1
ATOM 1634 N N . ASN A 1 204 ? 6.573 21.788 -1.478 1.00 86.25 204 ASN A N 1
ATOM 1635 C CA . ASN A 1 204 ? 5.480 22.006 -2.427 1.00 86.25 204 ASN A CA 1
ATOM 1636 C C . ASN A 1 204 ? 4.732 20.716 -2.808 1.00 86.25 204 ASN A C 1
ATOM 1638 O O . ASN A 1 204 ? 4.281 20.578 -3.947 1.00 86.25 204 ASN A O 1
ATOM 1642 N N . ALA A 1 205 ? 4.582 19.781 -1.864 1.00 93.12 205 ALA A N 1
ATOM 1643 C CA . ALA A 1 205 ? 3.765 18.592 -2.080 1.00 93.12 205 ALA A CA 1
ATOM 1644 C C . ALA A 1 205 ? 2.333 18.997 -2.478 1.00 93.12 205 ALA A C 1
ATOM 1646 O O . ALA A 1 205 ? 1.737 19.891 -1.873 1.00 93.12 205 ALA A O 1
ATOM 1647 N N . SER A 1 206 ? 1.779 18.347 -3.500 1.00 93.50 206 SER A N 1
ATOM 1648 C CA . SER A 1 206 ? 0.446 18.668 -4.021 1.00 93.50 206 SER A CA 1
ATOM 1649 C C . SER A 1 206 ? -0.468 17.456 -3.977 1.00 93.50 206 SER A C 1
ATOM 1651 O O . SER A 1 206 ? -0.037 16.327 -4.183 1.00 93.50 206 SER A O 1
ATOM 1653 N N . VAL A 1 207 ? -1.742 17.684 -3.678 1.00 93.56 207 VAL A N 1
ATOM 1654 C CA . VAL A 1 207 ? -2.750 16.625 -3.622 1.00 93.56 207 VAL A CA 1
ATOM 1655 C C . VAL A 1 207 ? -3.467 16.574 -4.958 1.00 93.56 207 VAL A C 1
ATOM 1657 O O . VAL A 1 207 ? -3.982 17.593 -5.413 1.00 93.56 207 VAL A O 1
ATOM 1660 N N . GLN A 1 208 ? -3.502 15.398 -5.575 1.00 92.19 208 GLN A N 1
ATOM 1661 C CA . GLN A 1 208 ? -4.186 15.179 -6.842 1.00 92.19 208 GLN A CA 1
ATOM 1662 C C . GLN A 1 208 ? -5.102 13.971 -6.761 1.00 92.19 208 GLN A C 1
ATOM 1664 O O . GLN A 1 208 ? -4.814 12.979 -6.089 1.00 92.19 208 GLN A O 1
ATOM 1669 N N . GLN A 1 209 ? -6.214 14.066 -7.476 1.00 90.31 209 GLN A N 1
ATOM 1670 C CA . GLN A 1 209 ? -7.100 12.941 -7.697 1.00 90.31 209 GLN A CA 1
ATOM 1671 C C . GLN A 1 209 ? -6.719 12.297 -9.029 1.00 90.31 209 GLN A C 1
ATOM 1673 O O . GLN A 1 209 ? -6.812 12.948 -10.065 1.00 90.31 209 GLN A O 1
ATOM 1678 N N . ILE A 1 210 ? -6.275 11.046 -8.991 1.00 85.00 210 ILE A N 1
ATOM 1679 C CA . ILE A 1 210 ? -5.693 10.351 -10.138 1.00 85.00 210 ILE A CA 1
ATOM 1680 C C . ILE A 1 210 ? -6.557 9.147 -10.497 1.00 85.00 210 ILE A C 1
ATOM 1682 O O . ILE A 1 210 ? -7.067 8.448 -9.614 1.00 85.00 210 ILE A O 1
ATOM 1686 N N . VAL A 1 211 ? -6.704 8.896 -11.797 1.00 79.62 211 VAL A N 1
ATOM 1687 C CA . VAL A 1 211 ? -7.274 7.657 -12.325 1.00 79.62 211 VAL A CA 1
ATOM 1688 C C . VAL A 1 211 ? -6.138 6.826 -12.921 1.00 79.62 211 VAL A C 1
ATOM 1690 O O . VAL A 1 211 ? -5.612 7.182 -13.977 1.00 79.62 211 VAL A O 1
ATOM 1693 N N . PRO A 1 212 ? -5.725 5.717 -12.278 1.00 64.81 212 PRO A N 1
ATOM 1694 C CA . PRO A 1 212 ? -4.716 4.842 -12.860 1.00 64.81 212 PRO A CA 1
ATOM 1695 C C . PRO A 1 212 ? -5.223 4.277 -14.192 1.00 64.81 212 PRO A C 1
ATOM 1697 O O . PRO A 1 212 ? -6.284 3.646 -14.234 1.00 64.81 212 PRO A O 1
ATOM 1700 N N . LYS A 1 213 ? -4.473 4.465 -15.286 1.00 66.69 213 LYS A N 1
ATOM 1701 C CA . LYS A 1 213 ? -4.744 3.714 -16.519 1.00 66.69 213 LYS A CA 1
ATOM 1702 C C . LYS A 1 213 ? -4.560 2.217 -16.243 1.00 66.69 213 LYS A C 1
ATOM 1704 O O . LYS A 1 213 ? -3.648 1.812 -15.524 1.00 66.69 213 LYS A O 1
ATOM 1709 N N . LYS A 1 214 ? -5.449 1.394 -16.808 1.00 51.12 214 LYS A N 1
ATOM 1710 C CA . LYS A 1 214 ? -5.378 -0.073 -16.716 1.00 51.12 214 LYS A CA 1
ATOM 1711 C C . LYS A 1 214 ? -4.011 -0.548 -17.231 1.00 51.12 214 LYS A C 1
ATOM 1713 O O . LYS A 1 214 ? -3.571 -0.065 -18.272 1.00 51.12 214 LYS A O 1
ATOM 1718 N N . GLY A 1 215 ? -3.380 -1.459 -16.486 1.00 49.03 215 GLY A N 1
ATOM 1719 C CA . GLY A 1 215 ? -2.023 -1.948 -16.738 1.00 49.03 215 GLY A CA 1
ATOM 1720 C C . GLY A 1 215 ? -1.773 -2.425 -18.171 1.00 49.03 215 GLY A C 1
ATOM 1721 O O . GLY A 1 215 ? -2.675 -2.957 -18.825 1.00 49.03 215 GLY A O 1
ATOM 1722 N N . LEU A 1 216 ? -0.531 -2.217 -18.612 1.00 33.72 216 LEU A N 1
ATOM 1723 C CA . LEU A 1 216 ? 0.135 -3.045 -19.616 1.00 33.72 216 LEU A CA 1
ATOM 1724 C C . LEU A 1 216 ? 0.703 -4.289 -18.931 1.00 33.72 216 LEU A C 1
ATOM 1726 O O . LEU A 1 216 ? 1.221 -4.131 -17.801 1.00 33.72 216 LEU A O 1
#

Foldseek 3Di:
DDDDDDDDDDPPDDDPDPPPPPPPPCPWDDKWWKWWDDVVWIKIWIWDAPDGSDQPQIWIKIDTCVVDNPDIDTPDTDHPDRCPRVVVSVCCVVVPQCNPVNIDMDIPVRVPPDDDDDPLQPPWFKKKWQDKFAPDPVQVVVLVVLLCLPDDPVDDSVQKDWDACVQWPQDDHRITIIIGDRDPDQVVNVVVCPDPSNCVSGVDIDMDTTRGHDDD

pLDDT: mean 78.87, std 20.52, range [29.48, 98.44]

=== Feature glossary ===
The record interleaves many kinds of information about one protein. Here is each kind framed as the question it answers.

Q: What known structures does this most resemble?
A: Structural nearest neighbors (via Foldseek easy-search vs the PDB). Reported per hit: target PDB id, E-value, and alignment TM-score. A TM-score above ~0.5 is the conventional threshold for 'same fold'.

Q: Where is each backbone atom in 3D?
A: The mmCIF table is the protein's shape written out atom by atom. For each backbone N, Cα, C, and carbonyl O, it records an (x, y, z) coordinate triple in Å plus the residue type, chain letter, and residue number.

Q: What are the backbone torsion angles?
A: The φ/ψ torsion pair specifies the backbone conformation at each residue. φ rotates about the N–Cα bond, ψ about the Cα–C bond. Steric clashes forbid most of the (φ, ψ) plane — the allowed regions (α-helix basin, β-sheet basin, left-handed helix) are the Ramachandran-allowed regions.

Q: Which residues are buried vs exposed?
A: Solvent-accessible surface area (SASA) is the area in Å² traced out by the centre of a 1.4 Å probe sphere (a water molecule) rolled over the protein's van der Waals surface (Shrake–Rupley / Lee–Richards construction). Buried residues have near-zero SASA; fully exposed residues can exceed 200 Å². The total SASA scales roughly with the number of surface residues.

Q: How confident is the AlphaFold model at each residue?
A: pLDDT is the predicted lDDT-Cα score: AlphaFold's confidence that the local environment of each residue (all inter-atomic distances within 15 Å) is correctly placed. It is a per-residue number between 0 and 100, with higher meaning more reliable.

Q: What does the local fold look like, residue by residue?
A: 3Di is Foldseek's structural alphabet. Each residue is assigned one of twenty discrete states based on how its Cα sits relative to its spatial (not sequential) neighbors. Aligning 3Di strings finds structural homologs roughly as well as full 3D superposition, but orders of magnitude faster.

Q: How big and how compact is the whole molecule?
A: Radius of gyration (Rg) is the root-mean-square distance of Cα atoms from their centroid — a single number for overall size and compactness. A globular domain of N residues has Rg ≈ 2.2·N^0.38 Å; an extended or disordered chain has a much larger Rg. The Cα contact count is the number of residue pairs whose Cα atoms are within 8 Å and are more than four positions apart in sequence — a standard proxy for tertiary packing density. The bounding box is the smallest axis-aligned box enclosing all Cα atoms.

Q: Which residues are in helices, strands, or loops?
A: DSSP 8-state secondary structure assigns each residue one of H (α-helix), G (3₁₀-helix), I (π-helix), E (extended β-strand), B (isolated β-bridge), T (hydrogen-bonded turn), S (bend), or '-' (coil). The assignment is computed from backbone hydrogen-bond geometry via the Kabsch–Sander algorithm.

Q: How mobile is each atom in the crystal?
A: Crystallographic B-factors measure how much each atom's electron density is smeared out, in Å². They rise in mobile loops and surface residues and fall in the buried interior. In AlphaFold models this column is repurposed to hold pLDDT instead.

Q: What if only a Cα trace is available?
A: P-SEA three-state annotation labels each residue as helix, strand, or coil based purely on the geometry of the Cα trace. It serves as a fallback when the full backbone (and thus DSSP) is unavailable.

Q: What family and function is it annotated with?
A: Database cross-references. InterPro integrates a dozen domain/family signature databases into unified entries with residue-range hits. GO terms attach function/process/location labels with evidence codes. CATH codes position the fold in a four-level structural taxonomy. Organism is the NCBI-taxonomy species name.

Q: Are the domains correctly placed relative to each other?
A: Predicted Aligned Error (PAE) is an AlphaFold confidence matrix: entry (i, j) is the expected error in the position of residue j, in ångströms, when the prediction is superimposed on the true structure at residue i. Low PAE within a block of residues means that block is internally rigid and well-predicted; high PAE between two blocks means their relative placement is uncertain even if each block individually is confident.

Q: What do the diagnostic plots show?
A: Three diagnostic plots accompany the record. The Cα contact map visualizes the tertiary structure as a 2D adjacency matrix (8 Å cutoff, sequence-local contacts suppressed). The Ramachandran plot shows the distribution of backbone (φ, ψ) torsions, with points in the α and β basins reflecting secondary structure content. The PAE plot shows AlphaFold's inter-residue confidence as a color matrix.

Q: What is the amino-acid chain?
A: Primary structure: the covalent order of the twenty standard amino acids along the backbone. Two proteins with the same sequence will (almost always) fold to the same structure; two with 30% identity often share a fold but not the details.

Q: What do the rendered images show?
A: The six renders are orthographic views along the three Cartesian axes in both directions. Representation (cartoon, sticks, or surface) and color scheme (sequence-rainbow or by-chain) vary across proteins so the training set covers all the common visualization conventions.